Protein AF-A0A8M1GQB6-F1 (afdb_monomer_lite)

Sequence (267 aa):
MNFQVTGLGRDEVKMDSPQSFLDQEEAEEAEDQQLLEPAAWRAYTERRTALREFLTADLSPHLLKRHHARMDLLRKCSYYIEILPKHLALGDQNPLVLPGTMFQLIDPWKFQRMKKVGTAQTKIQLLLLADLLEQLDRGRAELDALLQSPDPRPFLAGWGLVAQRLAELSAVMDGFLAMMVPGRLHIKHRLVSDIGATKIPHIRLILSTKTPVLFDRKGSVAHQDWASLRWTADPRQPAATSNDESCSTGPCPASPSRISPFPSSAR

pLDDT: mean 73.7, std 22.67, range [26.64, 98.31]

Organism: Ursus maritimus (NCBI:txid29073)

Secondary structure (DSSP, 8-state):
--------------PPPGGGGHHHHHHHHHHHGGGS-HHHHHHHHHHHHHHHHHHHTTT-HHHHHHHHHHHHHHHHSEEEEEEEETTSPTT---TTSS-THHHHHB-HHHHHHHHHHHHHHHHHHHHHHHHHHHHHHHHHHHHHHHHT-S-HHHHHHHHHHHHHHHHHHHHHHHHHHHTSS--BPP-SS-SB--SS-SS---EEEEEEEEPPPEEEEEEEEE-SS-EEEEEES-TTS-------------PPP------PPPPP---

Structure (mmCIF, N/CA/C/O backbone):
data_AF-A0A8M1GQB6-F1
#
_entry.id   AF-A0A8M1GQB6-F1
#
loop_
_atom_site.group_PDB
_atom_site.id
_atom_site.type_symbol
_atom_site.label_atom_id
_atom_site.label_alt_id
_atom_site.label_comp_id
_atom_site.label_asym_id
_atom_site.label_entity_id
_atom_site.label_seq_id
_atom_site.pdbx_PDB_ins_code
_atom_site.Cartn_x
_atom_site.Cartn_y
_atom_site.Cartn_z
_atom_site.occupancy
_atom_site.B_iso_or_equiv
_atom_site.auth_seq_id
_atom_site.auth_comp_id
_atom_site.auth_asym_id
_atom_site.auth_atom_id
_atom_site.pdbx_PDB_model_num
ATOM 1 N N . MET A 1 1 ? 6.478 46.367 83.417 1.00 36.62 1 MET A N 1
ATOM 2 C CA . MET A 1 1 ? 6.178 45.395 82.346 1.00 36.62 1 MET A CA 1
ATOM 3 C C . MET A 1 1 ? 7.308 45.480 81.349 1.00 36.62 1 MET A C 1
ATOM 5 O O . MET A 1 1 ? 7.461 46.568 80.814 1.00 36.62 1 MET A O 1
ATOM 9 N N . ASN A 1 2 ? 8.133 44.439 81.187 1.00 27.97 2 ASN A N 1
ATOM 10 C CA . ASN A 1 2 ? 8.878 44.219 79.944 1.00 27.97 2 ASN A CA 1
ATOM 11 C C . ASN A 1 2 ? 9.773 42.969 79.949 1.00 27.97 2 ASN A C 1
ATOM 13 O O . ASN A 1 2 ? 10.439 42.675 80.935 1.00 27.97 2 ASN A O 1
ATOM 17 N N . PHE A 1 3 ? 9.786 42.366 78.757 1.00 33.38 3 PHE A N 1
ATOM 18 C CA . PHE A 1 3 ? 10.707 41.410 78.135 1.00 33.38 3 PHE A CA 1
ATOM 19 C C . PHE A 1 3 ? 10.896 40.013 78.732 1.00 33.38 3 PHE A C 1
ATOM 21 O O . PHE A 1 3 ? 11.621 39.839 79.703 1.00 33.38 3 PHE A O 1
ATOM 28 N N . GLN A 1 4 ? 10.426 39.015 77.972 1.00 33.62 4 GLN A N 1
ATOM 29 C CA . GLN A 1 4 ? 11.274 37.925 77.474 1.00 33.62 4 GLN A CA 1
ATOM 30 C C . GLN A 1 4 ? 10.935 37.605 76.004 1.00 33.62 4 GLN A C 1
ATOM 32 O O . GLN A 1 4 ? 9.804 37.785 75.560 1.00 33.62 4 GLN A O 1
ATOM 37 N N . VAL A 1 5 ? 11.967 37.188 75.267 1.00 38.56 5 VAL A N 1
ATOM 38 C CA . VAL A 1 5 ? 12.048 36.899 73.824 1.00 38.56 5 VAL A CA 1
ATOM 39 C C . VAL A 1 5 ? 12.304 35.403 73.623 1.00 38.56 5 VAL A C 1
ATOM 41 O O . VAL A 1 5 ? 13.130 34.861 74.350 1.00 38.56 5 VAL A O 1
ATOM 44 N N . THR A 1 6 ? 11.672 34.780 72.617 1.00 36.03 6 THR A N 1
ATOM 45 C CA . THR A 1 6 ? 12.127 33.683 71.703 1.00 36.03 6 THR A CA 1
ATOM 46 C C . THR A 1 6 ? 10.872 33.086 71.032 1.00 36.03 6 THR A C 1
ATOM 48 O O . THR A 1 6 ? 9.826 33.058 71.662 1.00 36.03 6 THR A O 1
ATOM 51 N N . GLY A 1 7 ? 10.808 32.618 69.781 1.00 33.78 7 GLY A N 1
ATOM 52 C CA . GLY A 1 7 ? 11.750 32.443 68.677 1.00 33.78 7 GLY A CA 1
ATOM 53 C C . GLY A 1 7 ? 11.009 31.797 67.475 1.00 33.78 7 GLY A C 1
ATOM 54 O O . GLY A 1 7 ? 10.025 31.094 67.661 1.00 33.78 7 GLY A O 1
ATOM 55 N N . LEU A 1 8 ? 11.485 32.126 66.268 1.00 42.12 8 LEU A N 1
ATOM 56 C CA . LEU A 1 8 ? 11.350 31.550 64.909 1.00 42.12 8 LEU A CA 1
ATOM 57 C C . LEU A 1 8 ? 10.401 30.354 64.623 1.00 42.12 8 LEU A C 1
ATOM 59 O O . LEU A 1 8 ? 10.604 29.255 65.131 1.00 42.12 8 LEU A O 1
ATOM 63 N N . GLY A 1 9 ? 9.506 30.536 63.638 1.00 34.34 9 GLY A N 1
ATOM 64 C CA . GLY A 1 9 ? 8.810 29.475 62.892 1.00 34.34 9 GLY A CA 1
ATOM 65 C C . GLY A 1 9 ? 9.077 29.598 61.383 1.00 34.34 9 GLY A C 1
ATOM 66 O O . GLY A 1 9 ? 8.950 30.681 60.815 1.00 34.34 9 GLY A O 1
ATOM 67 N N . ARG A 1 10 ? 9.516 28.494 60.773 1.00 36.72 10 ARG A N 1
ATOM 68 C CA . ARG A 1 10 ? 9.927 28.303 59.374 1.00 36.72 10 ARG A CA 1
ATOM 69 C C . ARG A 1 10 ? 8.793 27.569 58.655 1.00 36.72 10 ARG A C 1
ATOM 71 O O . ARG A 1 10 ? 8.560 26.417 58.999 1.00 36.72 10 ARG A O 1
ATOM 78 N N . ASP A 1 11 ? 8.143 28.196 57.676 1.00 39.28 11 ASP A N 1
ATOM 79 C CA . ASP A 1 11 ? 7.197 27.507 56.787 1.00 39.28 11 ASP A CA 1
ATOM 80 C C . ASP A 1 11 ? 7.895 27.130 55.477 1.00 39.28 11 ASP A C 1
ATOM 82 O O . ASP A 1 11 ? 8.403 27.979 54.739 1.00 39.28 11 ASP A O 1
ATOM 86 N N . GLU A 1 12 ? 7.966 25.822 55.234 1.00 40.19 12 GLU A N 1
ATOM 87 C CA . GLU A 1 12 ? 8.466 25.220 54.004 1.00 40.19 12 GLU A CA 1
ATOM 88 C C . GLU A 1 12 ? 7.403 25.250 52.905 1.00 40.19 12 GLU A C 1
ATOM 90 O O . GLU A 1 12 ? 6.222 24.974 53.115 1.00 40.19 12 GLU A O 1
ATOM 95 N N . VAL A 1 13 ? 7.864 25.565 51.698 1.00 40.31 13 VAL A N 1
ATOM 96 C CA . VAL A 1 13 ? 7.090 25.532 50.460 1.00 40.31 13 VAL A CA 1
ATOM 97 C C . VAL A 1 13 ? 6.876 24.070 50.056 1.00 40.31 13 VAL A C 1
ATOM 99 O O . VAL A 1 13 ? 7.829 23.353 49.754 1.00 40.31 13 VAL A O 1
ATOM 102 N N . LYS A 1 14 ? 5.614 23.634 50.050 1.00 37.50 14 LYS A N 1
ATOM 103 C CA . LYS A 1 14 ? 5.164 22.319 49.580 1.00 37.50 14 LYS A CA 1
ATOM 104 C C . LYS A 1 14 ? 5.278 22.261 48.049 1.00 37.50 14 LYS A C 1
ATOM 106 O O . LYS A 1 14 ? 4.522 22.930 47.354 1.00 37.50 14 LYS A O 1
ATOM 111 N N . MET A 1 15 ? 6.245 21.502 47.533 1.00 41.88 15 MET A N 1
ATOM 112 C CA . MET A 1 15 ? 6.325 21.120 46.117 1.00 41.88 15 MET A CA 1
ATOM 113 C C . MET A 1 15 ? 5.432 19.897 45.884 1.00 41.88 15 MET A C 1
ATOM 115 O O . MET A 1 15 ? 5.546 18.897 46.597 1.00 41.88 15 MET A O 1
ATOM 119 N N . ASP A 1 16 ? 4.530 20.017 44.913 1.00 36.12 16 ASP A N 1
ATOM 120 C CA . ASP A 1 16 ? 3.540 19.011 44.544 1.00 36.12 16 ASP A CA 1
ATOM 121 C C . ASP A 1 16 ? 4.172 17.694 44.084 1.00 36.12 16 ASP A C 1
ATOM 123 O O . ASP A 1 16 ? 5.160 17.649 43.348 1.00 36.12 16 ASP A O 1
ATOM 127 N N . SER A 1 17 ? 3.563 16.607 44.553 1.00 46.72 17 SER A N 1
ATOM 128 C CA . SER A 1 17 ? 3.902 15.233 44.191 1.00 46.72 17 SER A CA 1
ATOM 129 C C . SER A 1 17 ? 3.297 14.851 42.829 1.00 46.72 17 SER A C 1
ATOM 131 O O . SER A 1 17 ? 2.187 15.283 42.524 1.00 46.72 17 SER A O 1
ATOM 133 N N . PRO A 1 18 ? 3.938 13.970 42.034 1.00 44.78 18 PRO A N 1
ATOM 134 C CA . PRO A 1 18 ? 3.437 13.519 40.728 1.00 44.78 18 PRO A CA 1
ATOM 135 C C . PRO A 1 18 ? 2.273 12.503 40.792 1.00 44.78 18 PRO A C 1
ATOM 137 O O . PRO A 1 18 ? 2.088 11.719 39.866 1.00 44.78 18 PRO A O 1
ATOM 140 N N . GLN A 1 19 ? 1.491 12.476 41.876 1.00 45.81 19 GLN A N 1
ATOM 141 C CA . GLN A 1 19 ? 0.417 11.487 42.068 1.00 45.81 19 GLN A CA 1
ATOM 142 C C . GLN A 1 19 ? -0.878 11.819 41.308 1.00 45.81 19 GLN A C 1
ATOM 144 O O . GLN A 1 19 ? -1.688 10.930 41.079 1.00 45.81 19 GLN A O 1
ATOM 149 N N . SER A 1 20 ? -1.042 13.051 40.818 1.00 45.34 20 SER A N 1
ATOM 150 C CA . SER A 1 20 ? -2.310 13.517 40.239 1.00 45.34 20 SER A CA 1
ATOM 151 C C . SER A 1 20 ? -2.694 12.896 38.891 1.00 45.34 20 SER A C 1
ATOM 153 O O . SER A 1 20 ? -3.789 13.159 38.413 1.00 45.34 20 SER A O 1
ATOM 155 N N . PHE A 1 21 ? -1.809 12.137 38.238 1.00 39.75 21 PHE A N 1
ATOM 156 C CA . PHE A 1 21 ? -2.095 11.553 36.921 1.00 39.75 21 PHE A CA 1
ATOM 157 C C . PHE A 1 21 ? -2.852 10.221 37.016 1.00 39.75 21 PHE A C 1
ATOM 159 O O . PHE A 1 21 ? -3.723 9.965 36.195 1.00 39.75 21 PHE A O 1
ATOM 166 N N . LEU A 1 22 ? -2.548 9.400 38.028 1.00 43.84 22 LEU A N 1
ATOM 167 C CA . LEU A 1 22 ? -3.218 8.110 38.242 1.00 43.84 22 LEU A CA 1
ATOM 168 C C . LEU A 1 22 ? -4.588 8.292 38.900 1.00 43.84 22 LEU A C 1
ATOM 170 O O . LEU A 1 22 ? -5.547 7.642 38.501 1.00 43.84 22 LEU A O 1
ATOM 174 N N . ASP A 1 23 ? -4.702 9.251 39.822 1.00 43.16 23 ASP A N 1
ATOM 175 C CA . ASP A 1 23 ? -5.973 9.570 40.481 1.00 43.16 23 ASP A CA 1
ATOM 176 C C . ASP A 1 23 ? -7.008 10.155 39.500 1.00 43.16 23 ASP A C 1
ATOM 178 O O . ASP A 1 23 ? -8.208 10.071 39.743 1.00 43.16 23 ASP A O 1
ATOM 182 N N . GLN A 1 24 ? -6.564 10.746 38.384 1.00 46.62 24 GLN A N 1
ATOM 183 C CA . GLN A 1 24 ? -7.445 11.331 37.371 1.00 46.62 24 GLN A CA 1
ATOM 184 C C . GLN A 1 24 ? -7.975 10.283 36.378 1.00 46.62 24 GLN A C 1
ATOM 186 O O . GLN A 1 24 ? -9.151 10.342 36.028 1.00 46.62 24 GLN A O 1
ATOM 191 N N . GLU A 1 25 ? -7.156 9.297 35.986 1.00 49.38 25 GLU A N 1
ATOM 192 C CA . GLU A 1 25 ? -7.627 8.124 35.228 1.00 49.38 25 GLU A CA 1
ATOM 193 C C . GLU A 1 25 ? -8.579 7.262 36.075 1.00 49.38 25 GLU A C 1
ATOM 195 O O . GLU A 1 25 ? -9.645 6.889 35.593 1.00 49.38 25 GLU A O 1
ATOM 200 N N . GLU A 1 26 ? -8.258 7.002 37.350 1.00 49.53 26 GLU A N 1
ATOM 201 C CA . GLU A 1 26 ? -9.137 6.222 38.239 1.00 49.53 26 GLU A CA 1
ATOM 202 C C . GLU A 1 26 ? -10.452 6.953 38.571 1.00 49.53 26 GLU A C 1
ATOM 204 O O . GLU A 1 26 ? -11.497 6.310 38.701 1.00 49.53 26 GLU A O 1
ATOM 209 N N . ALA A 1 27 ? -10.441 8.288 38.683 1.00 50.78 27 ALA A N 1
ATOM 210 C CA . ALA A 1 27 ? -11.652 9.075 38.924 1.00 50.78 27 ALA A CA 1
ATOM 211 C C . ALA A 1 27 ? -12.569 9.160 37.689 1.00 50.78 27 ALA A C 1
ATOM 213 O O . ALA A 1 27 ? -13.785 9.035 37.843 1.00 50.78 27 ALA A O 1
ATOM 214 N N . GLU A 1 28 ? -12.019 9.306 36.475 1.00 52.62 28 GLU A N 1
ATOM 215 C CA . GLU A 1 28 ? -12.805 9.221 35.231 1.00 52.62 28 GLU A CA 1
ATOM 216 C C . GLU A 1 28 ? -13.378 7.803 35.029 1.00 52.62 28 GLU A C 1
ATOM 218 O O . GLU A 1 28 ? -14.546 7.648 34.668 1.00 52.62 28 GLU A O 1
ATOM 223 N N . GLU A 1 29 ? -12.616 6.752 35.361 1.00 52.69 29 GLU A N 1
ATOM 224 C CA . GLU A 1 29 ? -13.106 5.366 35.326 1.00 52.69 29 GLU A CA 1
ATOM 225 C C . GLU A 1 29 ? -14.219 5.079 36.351 1.00 52.69 29 GLU A C 1
ATOM 227 O O . GLU A 1 29 ? -15.066 4.210 36.111 1.00 52.69 29 GLU A O 1
ATOM 232 N N . ALA A 1 30 ? -14.239 5.780 37.489 1.00 54.62 30 ALA A N 1
ATOM 233 C CA . ALA A 1 30 ? -15.247 5.610 38.536 1.00 54.62 30 ALA A CA 1
ATOM 234 C C . ALA A 1 30 ? -16.578 6.323 38.224 1.00 54.62 30 ALA A C 1
ATOM 236 O O . ALA A 1 30 ? -17.641 5.813 38.594 1.00 54.62 30 ALA A O 1
ATOM 237 N N . GLU A 1 31 ? -16.548 7.466 37.531 1.00 54.25 31 GLU A N 1
ATOM 238 C CA . GLU A 1 31 ? -17.762 8.168 37.086 1.00 54.25 31 GLU A CA 1
ATOM 239 C C . GLU A 1 31 ? -18.438 7.450 35.906 1.00 54.25 31 GLU A C 1
ATOM 241 O O . GLU A 1 31 ? -19.663 7.291 35.890 1.00 54.25 31 GLU A O 1
ATOM 246 N N . ASP A 1 32 ? -17.657 6.899 34.973 1.00 52.47 32 ASP A N 1
ATOM 247 C CA . ASP A 1 32 ? -18.187 6.140 33.836 1.00 52.47 32 ASP A CA 1
ATOM 248 C C . ASP A 1 32 ? -18.813 4.788 34.246 1.00 52.47 32 ASP A C 1
ATOM 250 O O . ASP A 1 32 ? -19.785 4.325 33.632 1.00 52.47 32 ASP A O 1
ATOM 254 N N . GLN A 1 33 ? -18.321 4.167 35.328 1.00 54.00 33 GLN A N 1
ATOM 255 C CA . GLN A 1 33 ? -18.897 2.944 35.908 1.00 54.00 33 GLN A CA 1
ATOM 256 C C . GLN A 1 33 ? -20.338 3.125 36.404 1.00 54.00 33 GLN A C 1
ATOM 258 O O . GLN A 1 33 ? -21.092 2.153 36.445 1.00 54.00 33 GLN A O 1
ATOM 263 N N . GLN A 1 34 ? -20.756 4.346 36.757 1.00 55.88 34 GLN A N 1
ATOM 264 C CA . GLN A 1 34 ? -22.122 4.612 37.225 1.00 55.88 34 GLN A CA 1
ATOM 265 C C . GLN A 1 34 ? -23.151 4.719 36.082 1.00 55.88 34 GLN A C 1
ATOM 267 O O . GLN A 1 34 ? -24.355 4.745 36.345 1.00 55.88 34 GLN A O 1
ATOM 272 N N . LEU A 1 35 ? -22.715 4.747 34.815 1.00 60.59 35 LEU A N 1
ATOM 273 C CA . LEU A 1 35 ? -23.581 4.943 33.642 1.00 60.59 35 LEU A CA 1
ATOM 274 C C . LEU A 1 35 ? -24.003 3.643 32.935 1.00 60.59 35 LEU A C 1
ATOM 276 O O . LEU A 1 35 ? -24.889 3.679 32.073 1.00 60.59 35 LEU A O 1
ATOM 280 N N . LEU A 1 36 ? -23.394 2.501 33.270 1.00 73.44 36 LEU A N 1
ATOM 281 C CA . LEU A 1 36 ? -23.569 1.230 32.560 1.00 73.44 36 LEU A CA 1
ATOM 282 C C . LEU A 1 36 ? -23.661 0.029 33.506 1.00 73.44 36 LEU A C 1
ATOM 284 O O . LEU A 1 36 ? -22.990 -0.045 34.528 1.00 73.44 36 LEU A O 1
ATOM 288 N N . GLU A 1 37 ? -24.439 -0.976 33.099 1.00 86.06 37 GLU A N 1
ATOM 289 C CA . GLU A 1 37 ? -24.441 -2.293 33.743 1.00 86.06 37 GLU A CA 1
ATOM 290 C C . GLU A 1 37 ? -23.025 -2.913 33.741 1.00 86.06 37 GLU A C 1
ATOM 292 O O . GLU A 1 37 ? -22.322 -2.812 32.727 1.00 86.06 37 GLU A O 1
ATOM 297 N N . PRO A 1 38 ? -22.604 -3.650 34.790 1.00 86.75 38 PRO A N 1
ATOM 298 C CA . PRO A 1 38 ? -21.242 -4.194 34.904 1.00 86.75 38 PRO A CA 1
ATOM 299 C C . PRO A 1 38 ? -20.790 -5.062 33.718 1.00 86.75 38 PRO A C 1
ATOM 301 O O . PRO A 1 38 ? -19.604 -5.150 33.397 1.00 86.75 38 PRO A O 1
ATOM 304 N N . ALA A 1 39 ? -21.723 -5.742 33.045 1.00 87.75 39 ALA A N 1
ATOM 305 C CA . ALA A 1 39 ? -21.427 -6.506 31.833 1.00 87.75 39 ALA A CA 1
ATOM 306 C C . ALA A 1 39 ? -21.151 -5.601 30.619 1.00 87.75 39 ALA A C 1
ATOM 308 O O . ALA A 1 39 ? -20.260 -5.895 29.823 1.00 87.75 39 ALA A O 1
ATOM 309 N N . ALA A 1 40 ? -21.889 -4.498 30.492 1.00 88.44 40 ALA A N 1
ATOM 310 C CA . ALA A 1 40 ? -21.711 -3.534 29.416 1.00 88.44 40 ALA A CA 1
ATOM 311 C C . ALA A 1 40 ? -20.423 -2.718 29.607 1.00 88.44 40 ALA A C 1
ATOM 313 O O . ALA A 1 40 ? -19.715 -2.478 28.632 1.00 88.44 40 ALA A O 1
ATOM 314 N N . TRP A 1 41 ? -20.067 -2.399 30.856 1.00 88.81 41 TRP A N 1
ATOM 315 C CA . TRP A 1 41 ? -18.778 -1.791 31.192 1.00 88.81 41 TRP A CA 1
ATOM 316 C C . TRP A 1 41 ? -17.592 -2.677 30.787 1.00 88.81 41 TRP A C 1
ATOM 318 O O . TRP A 1 41 ? -16.693 -2.221 30.087 1.00 88.81 41 TRP A O 1
ATOM 328 N N . ARG A 1 42 ? -17.625 -3.976 31.123 1.00 91.69 42 ARG A N 1
ATOM 329 C CA . ARG A 1 42 ? -16.584 -4.933 30.692 1.00 91.69 42 ARG A CA 1
ATOM 330 C C . ARG A 1 42 ? -16.465 -5.037 29.172 1.00 91.69 42 ARG A C 1
ATOM 332 O O . ARG A 1 42 ? -15.361 -5.049 28.641 1.00 91.69 42 ARG A O 1
ATOM 339 N N . ALA A 1 43 ? -17.593 -5.090 28.464 1.00 93.12 43 ALA A N 1
ATOM 340 C CA . ALA A 1 43 ? -17.578 -5.116 27.004 1.00 93.12 43 ALA A CA 1
ATOM 341 C C . ALA A 1 43 ? -17.000 -3.819 26.415 1.00 93.12 43 ALA A C 1
ATOM 343 O O . ALA A 1 43 ? -16.316 -3.858 25.395 1.00 93.12 43 ALA A O 1
ATOM 344 N N . TYR A 1 44 ? -17.274 -2.672 27.038 1.00 92.81 44 TYR A N 1
ATOM 345 C CA . TYR A 1 44 ? -16.732 -1.385 26.615 1.00 92.81 44 TYR A CA 1
ATOM 346 C C . TYR A 1 44 ? -15.214 -1.349 26.762 1.00 92.81 44 TYR A C 1
ATOM 348 O O . TYR A 1 44 ? -14.525 -1.057 25.784 1.00 92.81 44 TYR A O 1
ATOM 356 N N . THR A 1 45 ? -14.692 -1.700 27.938 1.00 93.00 45 THR A N 1
ATOM 357 C CA . THR A 1 45 ? -13.251 -1.673 28.208 1.00 93.00 45 THR A CA 1
ATOM 358 C C . THR A 1 45 ? -12.487 -2.643 27.311 1.00 93.00 45 THR A C 1
ATOM 360 O O . THR A 1 45 ? -11.480 -2.251 26.723 1.00 93.00 45 THR A O 1
ATOM 363 N N . GLU A 1 46 ? -12.992 -3.862 27.104 1.00 95.06 46 GLU A N 1
ATOM 364 C CA . GLU A 1 46 ? -12.397 -4.842 26.185 1.00 95.06 46 GLU A CA 1
ATOM 365 C C . GLU A 1 46 ? -12.325 -4.299 24.747 1.00 95.06 46 GLU A C 1
ATOM 367 O O . GLU A 1 46 ? -11.262 -4.278 24.126 1.00 95.06 46 GLU A O 1
ATOM 372 N N . ARG A 1 47 ? -13.441 -3.776 24.226 1.00 95.31 47 ARG A N 1
ATOM 373 C CA . ARG A 1 47 ? -13.528 -3.247 22.854 1.00 95.31 47 ARG A CA 1
ATOM 374 C C . ARG A 1 47 ? -12.689 -1.988 22.652 1.00 95.31 47 ARG A C 1
ATOM 376 O O . ARG A 1 47 ? -12.046 -1.838 21.613 1.00 95.31 47 ARG A O 1
ATOM 383 N N . ARG A 1 48 ? -12.676 -1.086 23.637 1.00 94.31 48 ARG A N 1
ATOM 384 C CA . ARG A 1 48 ? -11.841 0.124 23.632 1.00 94.31 48 ARG A CA 1
ATOM 385 C C . ARG A 1 48 ? -10.358 -0.242 23.647 1.00 94.31 48 ARG A C 1
ATOM 387 O O . ARG A 1 48 ? -9.575 0.377 22.929 1.00 94.31 48 ARG A O 1
ATOM 394 N N . THR A 1 49 ? -9.988 -1.271 24.408 1.00 95.12 49 THR A N 1
ATOM 395 C CA . THR A 1 49 ? -8.616 -1.795 24.454 1.00 95.12 49 THR A CA 1
ATOM 396 C C . THR A 1 49 ? -8.215 -2.392 23.111 1.00 95.12 49 THR A C 1
ATOM 398 O O . THR A 1 49 ? -7.214 -1.959 22.552 1.00 95.12 49 THR A O 1
ATOM 401 N N . ALA A 1 50 ? -9.041 -3.263 22.523 1.00 95.75 50 ALA A N 1
ATOM 402 C CA . ALA A 1 50 ? -8.786 -3.840 21.200 1.00 95.75 50 ALA A CA 1
ATOM 403 C C . ALA A 1 50 ? -8.635 -2.768 20.102 1.00 95.75 50 ALA A C 1
ATOM 405 O O . ALA A 1 50 ? -7.753 -2.852 19.248 1.00 95.75 50 ALA A O 1
ATOM 406 N N . LEU A 1 51 ? -9.466 -1.718 20.137 1.00 96.88 51 LEU A N 1
ATOM 407 C CA . LEU A 1 51 ? -9.343 -0.584 19.218 1.00 96.88 51 LEU A CA 1
ATOM 408 C C . LEU A 1 51 ? -8.014 0.166 19.409 1.00 96.88 51 LEU A C 1
ATOM 410 O O . LEU A 1 51 ? -7.339 0.502 18.435 1.00 96.88 51 LEU A O 1
ATOM 414 N N . ARG A 1 52 ? -7.618 0.424 20.660 1.00 96.25 52 ARG A N 1
ATOM 415 C CA . ARG A 1 52 ? -6.347 1.086 20.979 1.00 96.25 52 ARG A CA 1
ATOM 416 C C . ARG A 1 52 ? -5.148 0.238 20.548 1.00 96.25 52 ARG A C 1
ATOM 418 O O . ARG A 1 52 ? -4.200 0.779 19.984 1.00 96.25 52 ARG A O 1
ATOM 425 N N . GLU A 1 53 ? -5.191 -1.071 20.773 1.00 96.69 53 GLU A N 1
ATOM 426 C CA . GLU A 1 53 ? -4.174 -2.021 20.308 1.00 96.69 53 GLU A CA 1
ATOM 427 C C . GLU A 1 53 ? -4.024 -1.973 18.785 1.00 96.69 53 GLU A C 1
ATOM 429 O O . GLU A 1 53 ? -2.918 -1.768 18.285 1.00 96.69 53 GLU A O 1
ATOM 434 N N . PHE A 1 54 ? -5.129 -2.019 18.039 1.00 97.00 54 PHE A N 1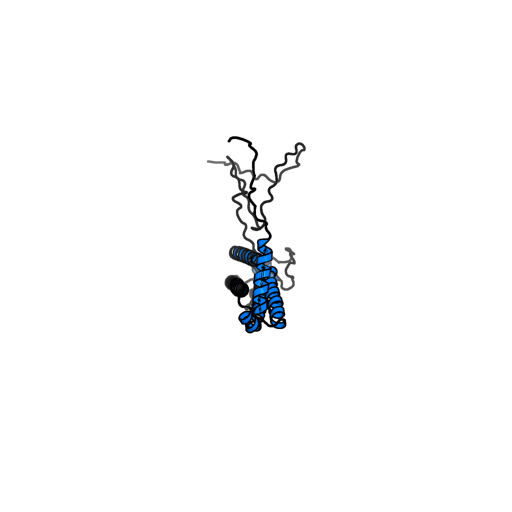
ATOM 435 C CA . PHE A 1 54 ? -5.096 -1.881 16.582 1.00 97.00 54 PHE A CA 1
ATOM 436 C C . PHE A 1 54 ? -4.449 -0.559 16.128 1.00 97.00 54 PHE A C 1
ATOM 438 O O . PHE A 1 54 ? -3.584 -0.543 15.252 1.00 97.00 54 PHE A O 1
ATOM 445 N N . LEU A 1 55 ? -4.808 0.572 16.746 1.00 96.88 55 LEU A N 1
ATOM 446 C CA . LEU A 1 55 ? -4.270 1.893 16.381 1.00 96.88 55 LEU A CA 1
ATOM 447 C C . LEU A 1 55 ? -2.806 2.100 16.784 1.00 96.88 55 LEU A C 1
ATOM 449 O O . LEU A 1 55 ? -2.139 2.978 16.232 1.00 96.88 55 LEU A O 1
ATOM 453 N N . THR A 1 56 ? -2.301 1.327 17.743 1.00 96.06 56 THR A N 1
ATOM 454 C CA . THR A 1 56 ? -0.918 1.433 18.228 1.00 96.06 56 THR A CA 1
ATOM 455 C C . THR A 1 56 ? 0.017 0.424 17.575 1.00 96.06 56 THR A C 1
ATOM 457 O O . THR A 1 56 ? 1.191 0.744 17.387 1.00 96.06 56 THR A O 1
ATOM 460 N N . ALA A 1 57 ? -0.486 -0.745 17.178 1.00 93.88 57 ALA A N 1
ATOM 461 C CA . ALA A 1 57 ? 0.282 -1.782 16.503 1.00 93.88 57 ALA A CA 1
ATOM 462 C C . ALA A 1 57 ? 0.099 -1.717 14.978 1.00 93.88 57 ALA A C 1
ATOM 464 O O . ALA A 1 57 ? 1.031 -1.355 14.252 1.00 93.88 57 ALA A O 1
ATOM 465 N N . ASP A 1 58 ? -1.113 -2.001 14.503 1.00 93.06 58 ASP A N 1
ATOM 466 C CA . ASP A 1 58 ? -1.406 -2.262 13.089 1.00 93.06 58 ASP A CA 1
ATOM 467 C C . ASP A 1 58 ? -1.602 -0.987 12.260 1.00 93.06 58 ASP A C 1
ATOM 469 O O . ASP A 1 58 ? -1.295 -0.961 11.067 1.00 93.06 58 ASP A O 1
ATOM 473 N N . LEU A 1 59 ? -2.059 0.100 12.890 1.00 96.19 59 LEU A N 1
ATOM 474 C CA . LEU A 1 59 ? -2.281 1.399 12.248 1.00 96.19 59 LEU A CA 1
ATOM 475 C C . LEU A 1 59 ? -1.558 2.541 12.975 1.00 96.19 59 LEU A C 1
ATOM 477 O O . LEU A 1 59 ? -2.063 3.658 13.113 1.00 96.19 59 LEU A O 1
ATOM 481 N N . SER A 1 60 ? -0.341 2.264 13.446 1.00 96.38 60 SER A N 1
ATOM 482 C CA . SER A 1 60 ? 0.441 3.241 14.204 1.00 96.38 60 SER A CA 1
ATOM 483 C C . SER A 1 60 ? 0.823 4.481 13.376 1.00 96.38 60 SER A C 1
ATOM 485 O O . SER A 1 60 ? 1.136 4.372 12.182 1.00 96.38 60 SER A O 1
ATOM 487 N N . PRO A 1 61 ? 0.905 5.680 13.992 1.00 95.62 61 PRO A N 1
ATOM 488 C CA . PRO A 1 61 ? 1.376 6.887 13.307 1.00 95.62 61 PRO A CA 1
ATOM 489 C C . PRO A 1 61 ? 2.763 6.713 12.678 1.00 95.62 61 PRO A C 1
ATOM 491 O O . PRO A 1 61 ? 3.051 7.224 11.594 1.00 95.62 61 PRO A O 1
ATOM 494 N N . HIS A 1 62 ? 3.647 5.981 13.362 1.00 95.50 62 HIS A N 1
ATOM 495 C CA . HIS A 1 62 ? 4.999 5.710 12.887 1.00 95.50 62 HIS A CA 1
ATOM 496 C C . HIS A 1 62 ? 4.998 4.828 11.636 1.00 95.50 62 HIS A C 1
ATOM 498 O O . HIS A 1 62 ? 5.769 5.088 10.705 1.00 95.50 62 HIS A O 1
ATOM 504 N N . LEU A 1 63 ? 4.118 3.825 11.590 1.00 95.12 63 LEU A N 1
ATOM 505 C CA . LEU A 1 63 ? 3.931 2.971 10.424 1.00 95.12 63 LEU A CA 1
ATOM 506 C C . LEU A 1 63 ? 3.424 3.783 9.225 1.00 95.12 63 LEU A C 1
ATOM 508 O O . LEU A 1 63 ? 4.048 3.751 8.162 1.00 95.12 63 LEU A O 1
ATOM 512 N N . LEU A 1 64 ? 2.375 4.590 9.406 1.00 96.62 64 LEU A N 1
ATOM 513 C CA . LEU A 1 64 ? 1.840 5.447 8.341 1.00 96.62 64 LEU A CA 1
ATOM 514 C C . LEU A 1 64 ? 2.883 6.447 7.834 1.00 96.62 64 LEU A C 1
ATOM 516 O O . LEU A 1 64 ? 3.110 6.554 6.628 1.00 96.62 64 LEU A O 1
ATOM 520 N N . LYS A 1 65 ? 3.632 7.094 8.733 1.00 96.81 65 LYS A N 1
ATOM 521 C CA . LYS A 1 65 ? 4.739 7.989 8.358 1.00 96.81 65 LYS A CA 1
ATOM 522 C C . LYS A 1 65 ? 5.806 7.273 7.522 1.00 96.81 65 LYS A C 1
ATOM 524 O O . LYS A 1 65 ? 6.321 7.831 6.549 1.00 96.81 65 LYS A O 1
ATOM 529 N N . ARG A 1 66 ? 6.142 6.025 7.865 1.00 94.88 66 ARG A N 1
ATOM 530 C CA . ARG A 1 66 ? 7.080 5.196 7.089 1.00 94.88 66 ARG A CA 1
ATOM 531 C C . ARG A 1 66 ? 6.537 4.875 5.694 1.00 94.88 66 ARG A C 1
ATOM 533 O O . ARG A 1 66 ? 7.330 4.824 4.743 1.00 94.88 66 ARG A O 1
ATOM 540 N N . HIS A 1 67 ? 5.232 4.650 5.567 1.00 95.62 67 HIS A N 1
ATOM 541 C CA . HIS A 1 67 ? 4.567 4.404 4.289 1.00 95.62 67 HIS A CA 1
ATOM 542 C C . HIS A 1 67 ? 4.493 5.660 3.420 1.00 95.62 67 HIS A C 1
ATOM 544 O O . HIS A 1 67 ? 4.873 5.580 2.253 1.00 95.62 67 HIS A O 1
ATOM 550 N N . HIS A 1 68 ? 4.186 6.828 3.989 1.00 96.12 68 HIS A N 1
ATOM 551 C CA . HIS A 1 68 ? 4.289 8.124 3.300 1.00 96.12 68 HIS A CA 1
ATOM 552 C C . HIS A 1 68 ? 5.696 8.364 2.754 1.00 96.12 68 HIS A C 1
ATOM 554 O O . HIS A 1 68 ? 5.886 8.574 1.556 1.00 96.12 68 HIS A O 1
ATOM 560 N N . ALA A 1 69 ? 6.719 8.184 3.593 1.00 93.25 69 ALA A N 1
ATOM 561 C CA . ALA A 1 69 ? 8.108 8.308 3.156 1.00 93.25 69 ALA A CA 1
ATOM 562 C C . ALA A 1 69 ? 8.479 7.297 2.055 1.00 93.25 69 ALA A C 1
ATOM 564 O O . ALA A 1 69 ? 9.366 7.548 1.238 1.00 93.25 69 ALA A O 1
ATOM 565 N N . ARG A 1 70 ? 7.850 6.114 2.041 1.00 91.31 70 ARG A N 1
ATOM 566 C CA . ARG A 1 70 ? 8.056 5.115 0.982 1.00 91.31 70 ARG A CA 1
ATOM 567 C C . ARG A 1 70 ? 7.366 5.535 -0.313 1.00 91.31 70 ARG A C 1
ATOM 569 O O . ARG A 1 70 ? 7.959 5.371 -1.374 1.00 91.31 70 ARG A O 1
ATOM 576 N N . MET A 1 71 ? 6.170 6.107 -0.228 1.00 93.31 71 MET A N 1
ATOM 577 C CA . MET A 1 71 ? 5.444 6.650 -1.374 1.00 93.31 71 MET A CA 1
ATOM 578 C C . MET A 1 71 ? 6.198 7.790 -2.050 1.00 93.31 71 MET A C 1
ATOM 580 O O . MET A 1 71 ? 6.343 7.796 -3.274 1.00 93.31 71 MET A O 1
ATOM 584 N N . ASP A 1 72 ? 6.764 8.702 -1.268 1.00 92.12 72 ASP A N 1
ATOM 585 C CA . ASP A 1 72 ? 7.576 9.792 -1.806 1.00 92.12 72 ASP A CA 1
ATOM 586 C C . ASP A 1 72 ? 8.851 9.300 -2.486 1.00 92.12 72 ASP A C 1
ATOM 588 O O . ASP A 1 72 ? 9.286 9.880 -3.483 1.00 92.12 72 ASP A O 1
ATOM 592 N N . LEU A 1 73 ? 9.443 8.214 -1.983 1.00 89.25 73 LEU A N 1
ATOM 593 C CA . LEU A 1 73 ? 10.566 7.565 -2.649 1.00 89.25 73 LEU A CA 1
ATOM 594 C C . LEU A 1 73 ? 10.132 6.945 -3.980 1.00 89.25 73 LEU A C 1
ATOM 596 O O . LEU A 1 73 ? 10.774 7.201 -4.995 1.00 89.25 73 LEU A O 1
ATOM 600 N N . LEU A 1 74 ? 9.034 6.182 -3.995 1.00 90.00 74 LEU A N 1
ATOM 601 C CA . LEU A 1 74 ? 8.514 5.546 -5.209 1.00 90.00 74 LEU A CA 1
ATOM 602 C C . LEU A 1 74 ? 8.235 6.576 -6.312 1.00 90.00 74 LEU A C 1
ATOM 604 O O . LEU A 1 74 ? 8.648 6.377 -7.450 1.00 90.00 74 LEU A O 1
ATOM 608 N N . ARG A 1 75 ? 7.649 7.728 -5.973 1.00 91.06 75 ARG A N 1
ATOM 609 C CA . ARG A 1 75 ? 7.422 8.833 -6.924 1.00 91.06 75 ARG A CA 1
ATOM 610 C C . ARG A 1 75 ? 8.707 9.369 -7.567 1.00 91.06 75 ARG A C 1
ATOM 612 O O . ARG A 1 75 ? 8.651 9.889 -8.678 1.00 91.06 75 ARG A O 1
ATOM 619 N N . LYS A 1 76 ? 9.847 9.260 -6.881 1.00 89.81 76 LYS A N 1
ATOM 620 C CA . LYS A 1 76 ? 11.165 9.710 -7.363 1.00 89.81 76 LYS A CA 1
ATOM 621 C C . LYS A 1 76 ? 11.937 8.614 -8.101 1.00 89.81 76 LYS A C 1
ATOM 623 O O . LYS A 1 76 ? 12.967 8.901 -8.707 1.00 89.81 76 LYS A O 1
ATOM 628 N N . CYS A 1 77 ? 11.482 7.365 -8.036 1.00 88.25 77 CYS A N 1
ATOM 629 C CA . CYS A 1 77 ? 12.136 6.255 -8.708 1.00 88.25 77 CYS A CA 1
ATOM 630 C C . CYS A 1 77 ? 12.007 6.333 -10.230 1.00 88.25 77 CYS A C 1
ATOM 632 O O . CYS A 1 77 ? 11.068 6.896 -10.790 1.00 88.25 77 CYS A O 1
ATOM 634 N N . SER A 1 78 ? 12.962 5.696 -10.904 1.00 87.81 78 SER A N 1
ATOM 635 C CA . SER A 1 78 ? 12.868 5.422 -12.336 1.00 87.81 78 SER A CA 1
ATOM 636 C C . SER A 1 78 ? 12.253 4.047 -12.564 1.00 87.81 78 SER A C 1
ATOM 638 O O . SER A 1 78 ? 12.598 3.087 -11.875 1.00 87.81 78 SER A O 1
ATOM 640 N N . TYR A 1 79 ? 11.381 3.943 -13.564 1.00 89.31 79 TYR A N 1
ATOM 641 C CA . TYR A 1 79 ? 10.687 2.706 -13.914 1.00 89.31 79 TYR A CA 1
ATOM 642 C C . TYR A 1 79 ? 11.102 2.240 -15.302 1.00 89.31 79 TYR A C 1
ATOM 644 O O . TYR A 1 79 ? 11.150 3.034 -16.245 1.00 89.31 79 TYR A O 1
ATOM 652 N N . TYR A 1 80 ? 11.401 0.953 -15.436 1.00 86.88 80 TYR A N 1
ATOM 653 C CA . TYR A 1 80 ? 11.861 0.368 -16.689 1.00 86.88 80 TYR A CA 1
ATOM 654 C C . TYR A 1 80 ? 11.265 -1.015 -16.910 1.00 86.88 80 TYR A C 1
ATOM 656 O O . TYR A 1 80 ? 10.737 -1.645 -15.998 1.00 86.88 80 TYR A O 1
ATOM 664 N N . ILE A 1 81 ? 11.308 -1.457 -18.164 1.00 86.88 81 ILE A N 1
ATOM 665 C CA . ILE A 1 81 ? 10.794 -2.762 -18.562 1.00 86.88 81 ILE A CA 1
ATOM 666 C C . ILE A 1 81 ? 11.974 -3.718 -18.666 1.00 86.88 81 ILE A C 1
ATOM 668 O O . ILE A 1 81 ? 12.845 -3.529 -19.515 1.00 86.88 81 ILE A O 1
ATOM 672 N N . GLU A 1 82 ? 11.968 -4.749 -17.833 1.00 83.06 82 GLU A N 1
ATOM 673 C CA . GLU A 1 82 ? 12.863 -5.890 -17.963 1.00 83.06 82 GLU A CA 1
ATOM 674 C C . GLU A 1 82 ? 12.251 -6.946 -18.874 1.00 83.06 82 GLU A C 1
ATOM 676 O O . GLU A 1 82 ? 11.049 -7.226 -18.820 1.00 83.06 82 GLU A O 1
ATOM 681 N N . ILE A 1 83 ? 13.096 -7.542 -19.711 1.00 79.56 83 ILE A N 1
ATOM 682 C CA . ILE A 1 83 ? 12.715 -8.593 -20.649 1.00 79.56 83 ILE A CA 1
ATOM 683 C C . ILE A 1 83 ? 13.401 -9.868 -20.197 1.00 79.56 83 ILE A C 1
ATOM 685 O O . ILE A 1 83 ? 14.613 -9.985 -20.317 1.00 79.56 83 ILE A O 1
ATOM 689 N N . LEU A 1 84 ? 12.631 -10.824 -19.691 1.00 74.75 84 LEU A N 1
ATOM 690 C CA . LEU A 1 84 ? 13.165 -12.092 -19.207 1.00 74.75 84 LEU A CA 1
ATOM 691 C C . LEU A 1 84 ? 12.642 -13.256 -20.053 1.00 74.75 84 LEU A C 1
ATOM 693 O O . LEU A 1 84 ? 11.453 -13.285 -20.387 1.00 74.75 84 LEU A O 1
ATOM 697 N N . PRO A 1 85 ? 13.466 -14.266 -20.362 1.00 72.44 85 PRO A N 1
ATOM 698 C CA . PRO A 1 85 ? 12.970 -15.540 -20.863 1.00 72.44 85 PRO A CA 1
ATOM 699 C C . PRO A 1 85 ? 11.974 -16.178 -19.880 1.00 72.44 85 PRO A C 1
ATOM 701 O O . PRO A 1 85 ? 12.130 -16.116 -18.662 1.00 72.44 85 PRO A O 1
ATOM 704 N N . LYS A 1 86 ? 10.918 -16.818 -20.393 1.00 68.06 86 LYS A N 1
ATOM 705 C CA . LYS A 1 86 ? 9.828 -17.389 -19.578 1.00 68.06 86 LYS A CA 1
ATOM 706 C C . LYS A 1 86 ? 10.287 -18.514 -18.638 1.00 68.06 86 LYS A C 1
ATOM 708 O O . LYS A 1 86 ? 9.580 -18.805 -17.680 1.00 68.06 86 LYS A O 1
ATOM 713 N N . HIS A 1 87 ? 11.438 -19.122 -18.909 1.00 63.53 87 HIS A N 1
ATOM 714 C CA . HIS A 1 87 ? 12.028 -20.193 -18.105 1.00 63.53 87 HIS A CA 1
ATOM 715 C C . HIS A 1 87 ? 12.948 -19.696 -16.976 1.00 63.53 87 HIS A C 1
ATOM 717 O O . HIS A 1 87 ? 13.265 -20.488 -16.101 1.00 63.53 87 HIS A O 1
ATOM 723 N N . LEU A 1 88 ? 13.339 -18.415 -16.954 1.00 60.72 88 LEU A N 1
ATOM 724 C CA . LEU A 1 88 ? 14.140 -17.842 -15.864 1.00 60.72 88 LEU A CA 1
ATOM 725 C C . LEU A 1 88 ? 13.230 -17.351 -14.736 1.00 60.72 88 LEU A C 1
ATOM 727 O O . LEU A 1 88 ? 12.281 -16.601 -14.996 1.00 60.72 88 LEU A O 1
ATOM 731 N N . ALA A 1 89 ? 13.483 -17.790 -13.501 1.00 57.28 89 ALA A N 1
ATOM 732 C CA . ALA A 1 89 ? 12.778 -17.304 -12.318 1.00 57.28 89 ALA A CA 1
ATOM 733 C C . ALA A 1 89 ? 13.162 -15.842 -12.011 1.00 57.28 89 ALA A C 1
ATOM 735 O O . ALA A 1 89 ? 14.223 -15.367 -12.417 1.00 57.28 89 ALA A O 1
ATOM 736 N N . LEU A 1 90 ? 12.285 -15.104 -11.315 1.00 56.31 90 LEU A N 1
ATOM 737 C CA . LEU A 1 90 ? 12.615 -13.761 -10.817 1.00 56.31 90 LEU A CA 1
ATOM 738 C C . LEU A 1 90 ? 13.835 -13.885 -9.885 1.00 56.31 90 LEU A C 1
ATOM 740 O O . LEU A 1 90 ? 13.734 -14.562 -8.867 1.00 56.31 90 LEU A O 1
ATOM 744 N N . GLY A 1 91 ? 14.961 -13.251 -10.221 1.00 54.59 91 GLY A N 1
ATOM 745 C CA . GLY A 1 91 ? 16.177 -13.272 -9.395 1.00 54.59 91 GLY A CA 1
ATOM 746 C C . GLY A 1 91 ? 17.312 -14.176 -9.890 1.00 54.59 91 GLY A C 1
ATOM 747 O O . GLY A 1 91 ? 18.418 -14.051 -9.368 1.00 54.59 91 GLY A O 1
ATOM 748 N N . ASP A 1 92 ? 17.102 -14.998 -10.928 1.00 56.31 92 ASP A N 1
ATOM 749 C CA . ASP A 1 92 ? 18.196 -15.705 -11.614 1.00 56.31 92 ASP A CA 1
ATOM 750 C C . ASP A 1 92 ? 19.003 -14.718 -12.469 1.00 56.31 92 ASP A C 1
ATOM 752 O O . ASP A 1 92 ? 18.800 -14.549 -13.674 1.00 56.31 92 ASP A O 1
ATOM 756 N N . GLN A 1 93 ? 19.932 -14.028 -11.816 1.00 53.12 93 GLN A N 1
ATOM 757 C CA . GLN A 1 93 ? 20.898 -13.121 -12.424 1.00 53.12 93 GLN A CA 1
ATOM 758 C C . GLN A 1 93 ? 22.025 -13.925 -13.088 1.00 53.12 93 GLN A C 1
ATOM 760 O O . GLN A 1 93 ? 23.181 -13.810 -12.689 1.00 53.12 93 GLN A O 1
ATOM 765 N N . ASN A 1 94 ? 21.720 -14.760 -14.087 1.00 51.91 94 ASN A N 1
ATOM 766 C CA . ASN A 1 94 ? 22.767 -15.265 -14.975 1.00 51.91 94 ASN A CA 1
ATOM 767 C C . ASN A 1 94 ? 22.871 -14.348 -16.209 1.00 51.91 94 ASN A C 1
ATOM 769 O O . ASN A 1 94 ? 22.157 -14.566 -17.194 1.00 51.91 94 ASN A O 1
ATOM 773 N N . PRO A 1 95 ? 23.739 -13.313 -16.190 1.00 51.78 95 PRO A N 1
ATOM 774 C CA . PRO A 1 95 ? 23.892 -12.372 -17.302 1.00 51.78 95 PRO A CA 1
ATOM 775 C C . PRO A 1 95 ? 24.359 -13.042 -18.603 1.00 51.78 95 PRO A C 1
ATOM 777 O O . PRO A 1 95 ? 24.267 -12.432 -19.664 1.00 51.78 95 PRO A O 1
ATOM 780 N N . LEU A 1 96 ? 24.814 -14.300 -18.550 1.00 48.91 96 LEU A N 1
ATOM 781 C CA . LEU A 1 96 ? 25.264 -15.070 -19.711 1.00 48.91 96 LEU A CA 1
ATOM 782 C C . LEU A 1 96 ? 24.119 -15.710 -20.523 1.00 48.91 96 LEU A C 1
ATOM 784 O O . LEU A 1 96 ? 24.385 -16.267 -21.584 1.00 48.91 96 LEU A O 1
ATOM 788 N N . VAL A 1 97 ? 22.857 -15.642 -20.065 1.00 51.41 97 VAL A N 1
ATOM 789 C CA . VAL A 1 97 ? 21.721 -16.365 -20.693 1.00 51.41 97 VAL A CA 1
ATOM 790 C C . VAL A 1 97 ? 20.640 -15.441 -21.271 1.00 51.41 97 VAL A C 1
ATOM 792 O O . VAL A 1 97 ? 19.624 -15.911 -21.781 1.00 51.41 97 VAL A O 1
ATOM 795 N N . LEU A 1 98 ? 20.846 -14.122 -21.284 1.00 55.09 98 LEU A N 1
ATOM 796 C CA . LEU A 1 98 ? 20.117 -13.272 -22.225 1.00 55.09 98 LEU A CA 1
ATOM 797 C C . LEU A 1 98 ? 20.928 -13.209 -23.519 1.00 55.09 98 LEU A C 1
ATOM 799 O O . LEU A 1 98 ? 21.870 -12.420 -23.594 1.00 55.09 98 LEU A O 1
ATOM 803 N N . PRO A 1 99 ? 20.610 -14.007 -24.555 1.00 55.12 99 PRO A N 1
ATOM 804 C CA . PRO A 1 99 ? 21.315 -13.848 -25.808 1.00 55.12 99 PRO A CA 1
ATOM 805 C C . PRO A 1 99 ? 21.023 -12.429 -26.306 1.00 55.12 99 PRO A C 1
ATOM 807 O O . PRO A 1 99 ? 19.861 -12.041 -26.433 1.00 55.12 99 PRO A O 1
ATOM 810 N N . GLY A 1 100 ? 22.069 -11.629 -26.551 1.00 58.34 100 GLY A N 1
ATOM 811 C CA . GLY A 1 100 ? 21.947 -10.246 -27.040 1.00 58.34 100 GLY A CA 1
ATOM 812 C C . GLY A 1 100 ? 21.114 -10.126 -28.327 1.00 58.34 100 GLY A C 1
ATOM 813 O O . GLY A 1 100 ? 20.609 -9.056 -28.657 1.00 58.34 100 GLY A O 1
ATOM 814 N N . THR A 1 101 ? 20.878 -11.251 -29.003 1.00 58.97 101 THR A N 1
ATOM 815 C CA . THR A 1 101 ? 19.950 -11.409 -30.123 1.00 58.97 101 THR A CA 1
ATOM 816 C C . THR A 1 101 ? 18.470 -11.265 -29.742 1.00 58.97 101 THR A C 1
ATOM 818 O O . THR A 1 101 ? 17.665 -10.957 -30.613 1.00 58.97 101 THR A O 1
ATOM 821 N N . MET A 1 102 ? 18.061 -11.398 -28.472 1.00 65.88 102 MET A N 1
ATOM 822 C CA . MET A 1 102 ? 16.650 -11.230 -28.078 1.00 65.88 102 MET A CA 1
ATOM 823 C C . MET A 1 102 ? 16.126 -9.823 -28.354 1.00 65.88 102 MET A C 1
ATOM 825 O O . MET A 1 102 ? 14.997 -9.680 -28.813 1.00 65.88 102 MET A O 1
ATOM 829 N N . PHE A 1 103 ? 16.939 -8.788 -28.121 1.00 70.50 103 PHE A N 1
ATOM 830 C CA . PHE A 1 103 ? 16.552 -7.413 -28.444 1.00 70.50 103 PHE A CA 1
ATOM 831 C C . PHE A 1 103 ? 16.419 -7.187 -29.952 1.00 70.50 103 PHE A C 1
ATOM 833 O O . PHE A 1 103 ? 15.591 -6.383 -30.366 1.00 70.50 103 PHE A O 1
ATOM 840 N N . GLN A 1 104 ? 17.173 -7.929 -30.769 1.00 72.38 104 GLN A N 1
ATOM 841 C CA . GLN A 1 104 ? 17.089 -7.863 -32.231 1.00 72.38 104 GLN A CA 1
ATOM 842 C C . GLN A 1 104 ? 15.794 -8.494 -32.769 1.00 72.3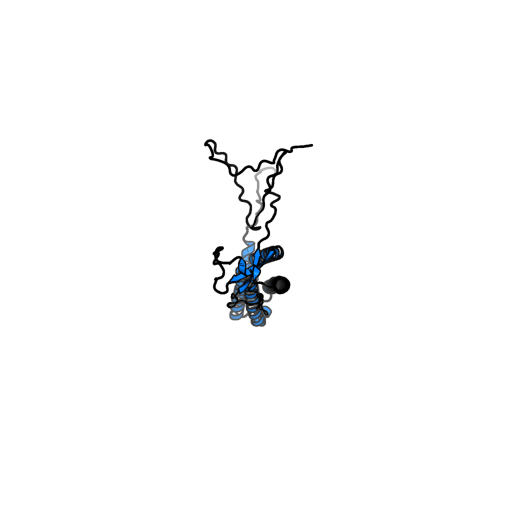8 104 GLN A C 1
ATOM 844 O O . GLN A 1 104 ? 15.326 -8.117 -33.837 1.00 72.38 104 GLN A O 1
ATOM 849 N N . LEU A 1 105 ? 15.194 -9.428 -32.023 1.00 74.19 105 LEU A N 1
ATOM 850 C CA . LEU A 1 105 ? 13.929 -10.079 -32.384 1.00 74.19 105 LEU A CA 1
ATOM 851 C C . LEU A 1 105 ? 12.694 -9.258 -31.982 1.00 74.19 105 LEU A C 1
ATOM 853 O O . LEU A 1 105 ? 11.578 -9.557 -32.417 1.00 74.19 105 LEU A O 1
ATOM 857 N N . I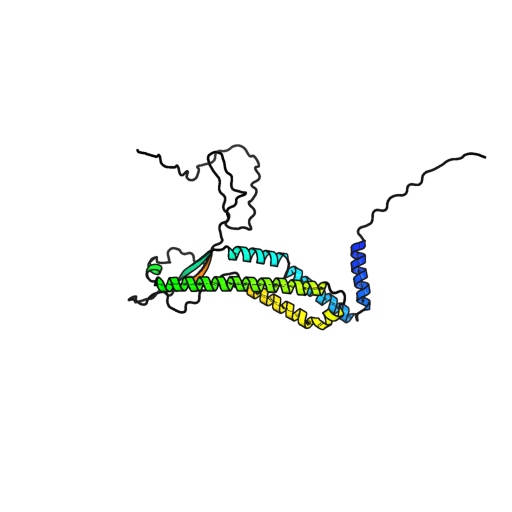LE A 1 106 ? 12.863 -8.252 -31.124 1.00 80.75 106 ILE A N 1
ATOM 858 C CA . ILE A 1 106 ? 11.761 -7.423 -30.644 1.00 80.75 106 ILE A CA 1
ATOM 859 C C . ILE A 1 106 ? 11.462 -6.337 -31.665 1.00 80.75 106 ILE A C 1
ATOM 861 O O . ILE A 1 106 ? 12.325 -5.552 -32.043 1.00 80.75 106 ILE A O 1
ATOM 865 N N . ASP A 1 107 ? 10.192 -6.243 -32.041 1.00 85.00 107 ASP A N 1
ATOM 866 C CA . ASP A 1 107 ? 9.700 -5.158 -32.873 1.00 85.00 107 ASP A CA 1
ATOM 867 C C . ASP A 1 107 ? 9.797 -3.817 -32.118 1.00 85.00 107 ASP A C 1
ATOM 869 O O . ASP A 1 107 ? 9.145 -3.648 -31.073 1.00 85.00 107 ASP A O 1
ATOM 873 N N . PRO A 1 108 ? 10.570 -2.837 -32.628 1.00 84.38 108 PRO A N 1
ATOM 874 C CA . PRO A 1 108 ? 10.774 -1.569 -31.936 1.00 84.38 108 PRO A CA 1
ATOM 875 C C . PRO A 1 108 ? 9.472 -0.795 -31.707 1.00 84.38 108 PRO A C 1
ATOM 877 O O . PRO A 1 108 ? 9.281 -0.208 -30.642 1.00 84.38 108 PRO A O 1
ATOM 880 N N . TRP A 1 109 ? 8.535 -0.823 -32.658 1.00 86.06 109 TRP A N 1
ATOM 881 C CA . TRP A 1 109 ? 7.259 -0.114 -32.550 1.00 86.06 109 TRP A CA 1
ATOM 882 C C . TRP A 1 109 ? 6.344 -0.754 -31.505 1.00 86.06 109 TRP A C 1
ATOM 884 O O . TRP A 1 109 ? 5.712 -0.048 -30.710 1.00 86.06 109 TRP A O 1
ATOM 894 N N . LYS A 1 110 ? 6.296 -2.091 -31.449 1.00 85.88 110 LYS A N 1
ATOM 895 C CA . LYS A 1 110 ? 5.572 -2.820 -30.396 1.00 85.88 110 LYS A CA 1
ATOM 896 C C . LYS A 1 110 ? 6.187 -2.553 -29.025 1.00 85.88 110 LYS A C 1
ATOM 898 O O . LYS A 1 110 ? 5.442 -2.344 -28.067 1.00 85.88 110 LYS A O 1
ATOM 903 N N . PHE A 1 111 ? 7.514 -2.490 -28.932 1.00 86.06 111 PHE A N 1
ATOM 904 C CA . PHE A 1 111 ? 8.193 -2.168 -27.680 1.00 86.06 111 PHE A CA 1
ATOM 905 C C . PHE A 1 111 ? 7.909 -0.736 -27.218 1.00 86.06 111 PHE A C 1
ATOM 907 O O . PHE A 1 111 ? 7.582 -0.530 -26.051 1.00 86.06 111 PHE A O 1
ATOM 914 N N . GLN A 1 112 ? 7.916 0.252 -28.120 1.00 87.88 112 GLN A N 1
ATOM 915 C CA . GLN A 1 112 ? 7.529 1.627 -27.775 1.00 87.88 112 GLN A CA 1
ATOM 916 C C . GLN A 1 112 ? 6.086 1.713 -27.260 1.00 87.88 112 GLN A C 1
ATOM 918 O O . GLN A 1 112 ? 5.822 2.404 -26.274 1.00 87.88 112 GLN A O 1
ATOM 923 N N . ARG A 1 113 ? 5.143 0.974 -27.863 1.00 88.81 113 ARG A N 1
ATOM 924 C CA . ARG A 1 113 ? 3.775 0.870 -27.320 1.00 88.81 113 ARG A CA 1
ATOM 925 C C . ARG A 1 113 ? 3.770 0.266 -25.919 1.00 88.81 113 ARG A C 1
ATOM 927 O O . ARG A 1 113 ? 3.072 0.768 -25.043 1.00 88.81 113 ARG A O 1
ATOM 934 N N . MET A 1 114 ? 4.578 -0.762 -25.689 1.00 87.19 114 MET A N 1
ATOM 935 C CA . MET A 1 114 ? 4.680 -1.401 -24.383 1.00 87.19 114 MET A CA 1
ATOM 936 C C . MET A 1 114 ? 5.268 -0.478 -23.314 1.00 87.19 114 MET A C 1
ATOM 938 O O . MET A 1 114 ? 4.793 -0.486 -22.184 1.00 87.19 114 MET A O 1
ATOM 942 N N . LYS A 1 115 ? 6.223 0.390 -23.671 1.00 89.06 115 LYS A N 1
ATOM 943 C CA . LYS A 1 115 ? 6.707 1.447 -22.770 1.00 89.06 115 LYS A CA 1
ATOM 944 C C . LYS A 1 115 ? 5.577 2.378 -22.338 1.00 89.06 115 LYS A C 1
ATOM 946 O O . LYS A 1 115 ? 5.467 2.663 -21.152 1.00 89.06 115 LYS A O 1
ATOM 951 N N . LYS A 1 116 ? 4.698 2.789 -23.263 1.00 90.75 116 LYS A N 1
ATOM 952 C CA . LYS A 1 116 ? 3.520 3.615 -22.930 1.00 90.75 116 LYS A CA 1
ATOM 953 C C . LYS A 1 116 ? 2.571 2.896 -21.967 1.00 90.75 116 LYS A C 1
ATOM 955 O O . LYS A 1 116 ? 2.109 3.514 -21.013 1.00 90.75 116 LYS A O 1
ATOM 960 N N . VAL A 1 117 ? 2.323 1.602 -22.189 1.00 88.75 117 VAL A N 1
ATOM 961 C CA . VAL A 1 117 ? 1.520 0.766 -21.277 1.00 88.75 117 VAL A CA 1
ATOM 962 C C . VAL A 1 117 ? 2.174 0.681 -19.899 1.00 88.75 117 VAL A C 1
ATOM 964 O O . VAL A 1 117 ? 1.502 0.921 -18.903 1.00 88.75 117 VAL A O 1
ATOM 967 N N . GLY A 1 118 ? 3.483 0.421 -19.840 1.00 89.06 118 GLY A N 1
ATOM 968 C CA . GLY A 1 118 ? 4.245 0.400 -18.592 1.00 89.06 118 GLY A CA 1
ATOM 969 C C . GLY A 1 118 ? 4.144 1.715 -17.831 1.00 89.06 118 GLY A C 1
ATOM 970 O O . GLY A 1 118 ? 3.786 1.712 -16.660 1.00 89.06 118 GLY A O 1
ATOM 971 N N . THR A 1 119 ? 4.343 2.848 -18.510 1.00 91.12 119 THR A N 1
ATOM 972 C CA . THR A 1 119 ? 4.178 4.176 -17.906 1.00 91.12 119 THR A CA 1
ATOM 973 C C . THR A 1 119 ? 2.765 4.399 -17.370 1.00 91.12 119 THR A C 1
ATOM 975 O O . THR A 1 119 ? 2.613 4.928 -16.271 1.00 91.12 119 THR A O 1
ATOM 978 N N . ALA A 1 120 ? 1.730 4.015 -18.121 1.00 91.25 120 ALA A N 1
ATOM 979 C CA . ALA A 1 120 ? 0.350 4.142 -17.662 1.00 91.25 120 ALA A CA 1
ATOM 980 C C . ALA A 1 120 ? 0.087 3.271 -16.423 1.00 91.25 120 ALA A C 1
ATOM 982 O O . ALA A 1 120 ? -0.453 3.769 -15.440 1.00 91.25 120 ALA A O 1
ATOM 983 N N . GLN A 1 121 ? 0.538 2.014 -16.434 1.00 89.88 121 GLN A N 1
ATOM 984 C CA . GLN A 1 121 ? 0.404 1.095 -15.304 1.00 89.88 121 GLN A CA 1
ATOM 985 C C . GLN A 1 121 ? 1.117 1.625 -14.054 1.00 89.88 121 GLN A C 1
ATOM 987 O O . GLN A 1 121 ? 0.513 1.645 -12.987 1.00 89.88 121 GLN A O 1
ATOM 992 N N . THR A 1 122 ? 2.351 2.129 -14.179 1.00 90.81 122 THR A N 1
ATOM 993 C CA . THR A 1 122 ? 3.071 2.768 -13.066 1.00 90.81 122 THR A CA 1
ATOM 994 C C . THR A 1 122 ? 2.290 3.946 -12.491 1.00 90.81 122 THR A C 1
ATOM 996 O O . THR A 1 122 ? 2.169 4.067 -11.276 1.00 90.81 122 THR A O 1
ATOM 999 N N . LYS A 1 123 ? 1.751 4.821 -13.350 1.00 92.31 123 LYS A N 1
ATOM 1000 C CA . LYS A 1 123 ? 0.974 5.985 -12.902 1.00 92.31 123 LYS A CA 1
ATOM 1001 C C . LYS A 1 123 ? -0.279 5.558 -12.144 1.00 92.31 123 LYS A C 1
ATOM 1003 O O . LYS A 1 123 ? -0.521 6.077 -11.063 1.00 92.31 123 LYS A O 1
ATOM 1008 N N . ILE A 1 124 ? -1.031 4.599 -12.684 1.00 92.50 124 ILE A N 1
ATOM 1009 C CA . ILE A 1 124 ? -2.227 4.052 -12.030 1.00 92.50 124 ILE A CA 1
ATOM 1010 C C . ILE A 1 124 ? -1.857 3.447 -10.672 1.00 92.50 124 ILE A C 1
ATOM 1012 O O . ILE A 1 124 ? -2.498 3.760 -9.677 1.00 92.50 124 ILE A O 1
ATOM 1016 N N . GLN A 1 125 ? -0.793 2.644 -10.613 1.00 91.88 125 GLN A N 1
ATOM 1017 C CA . GLN A 1 125 ? -0.325 2.024 -9.374 1.00 91.88 125 GLN A CA 1
ATOM 1018 C C . GLN A 1 125 ? 0.062 3.068 -8.318 1.00 91.88 125 GLN A C 1
ATOM 1020 O O . GLN A 1 125 ? -0.325 2.938 -7.162 1.00 91.88 125 GLN A O 1
ATOM 1025 N N . LEU A 1 126 ? 0.796 4.118 -8.699 1.00 93.69 126 LEU A N 1
ATOM 1026 C CA . LEU A 1 126 ? 1.189 5.189 -7.778 1.00 93.69 126 LEU A CA 1
ATOM 1027 C C . LEU A 1 126 ? -0.002 6.011 -7.275 1.00 93.69 126 LEU A C 1
ATOM 1029 O O . LEU A 1 126 ? -0.000 6.418 -6.116 1.00 93.69 126 LEU A O 1
ATOM 1033 N N . LEU A 1 127 ? -0.994 6.263 -8.133 1.00 95.75 127 LEU A N 1
ATOM 1034 C CA . LEU A 1 127 ? -2.228 6.946 -7.743 1.00 95.75 127 LEU A CA 1
ATOM 1035 C C . LEU A 1 127 ? -3.035 6.096 -6.765 1.00 95.75 127 LEU A C 1
ATOM 1037 O O . LEU A 1 127 ? -3.445 6.594 -5.725 1.00 95.75 127 LEU A O 1
ATOM 1041 N N . LEU A 1 128 ? -3.197 4.809 -7.064 1.00 95.56 128 LEU A N 1
ATOM 1042 C CA . LEU A 1 128 ? -3.944 3.891 -6.215 1.00 95.56 128 LEU A CA 1
ATOM 1043 C C . LEU A 1 128 ? -3.264 3.682 -4.856 1.00 95.56 128 LEU A C 1
ATOM 1045 O O . LEU A 1 128 ? -3.928 3.698 -3.830 1.00 95.56 128 LEU A O 1
ATOM 1049 N N . LEU A 1 129 ? -1.935 3.553 -4.823 1.00 95.94 129 LEU A N 1
ATOM 1050 C CA . LEU A 1 129 ? -1.194 3.502 -3.561 1.00 95.94 129 LEU A CA 1
ATOM 1051 C C . LEU A 1 129 ? -1.369 4.780 -2.726 1.00 95.94 129 LEU A C 1
ATOM 1053 O O . LEU A 1 129 ? -1.421 4.696 -1.502 1.00 95.94 129 LEU A O 1
ATOM 1057 N N . ALA A 1 130 ? -1.430 5.952 -3.366 1.00 96.62 130 ALA A N 1
ATOM 1058 C CA . ALA A 1 130 ? -1.662 7.211 -2.661 1.00 96.62 130 ALA A CA 1
ATOM 1059 C C . ALA A 1 130 ? -3.081 7.275 -2.079 1.00 96.62 130 ALA A C 1
ATOM 1061 O O . ALA A 1 130 ? -3.229 7.644 -0.919 1.00 96.62 130 ALA A O 1
ATOM 1062 N N . ASP A 1 131 ? -4.086 6.860 -2.852 1.00 97.50 131 ASP A N 1
ATOM 1063 C CA . ASP A 1 131 ? -5.481 6.810 -2.408 1.00 97.50 131 ASP A CA 1
ATOM 1064 C C . ASP A 1 131 ? -5.676 5.842 -1.233 1.00 97.50 131 ASP A C 1
ATOM 1066 O O . ASP A 1 131 ? -6.266 6.211 -0.222 1.00 97.50 131 ASP A O 1
ATOM 1070 N N . LEU A 1 132 ? -5.105 4.633 -1.299 1.00 97.75 132 LEU A N 1
ATOM 1071 C CA . LEU A 1 132 ? -5.169 3.688 -0.179 1.00 97.75 132 LEU A CA 1
ATOM 1072 C C . LEU A 1 132 ? -4.501 4.243 1.081 1.00 97.75 132 LEU A C 1
ATOM 1074 O O . LEU A 1 132 ? -5.029 4.076 2.176 1.00 97.75 132 LEU A O 1
ATOM 1078 N N . LEU A 1 133 ? -3.358 4.920 0.945 1.00 97.38 133 LEU A N 1
ATOM 1079 C CA . LEU A 1 133 ? -2.682 5.515 2.095 1.00 97.38 133 LEU A CA 1
ATOM 1080 C C . LEU A 1 133 ? -3.511 6.648 2.721 1.00 97.38 133 LEU A C 1
ATOM 1082 O O . LEU A 1 133 ? -3.603 6.732 3.940 1.00 97.38 133 LEU A O 1
ATOM 1086 N N . GLU A 1 134 ? -4.187 7.455 1.903 1.00 98.00 134 GLU A N 1
ATOM 1087 C CA . GLU A 1 134 ? -5.127 8.474 2.379 1.00 98.00 134 GLU A CA 1
ATOM 1088 C C . GLU A 1 134 ? -6.363 7.855 3.055 1.00 98.00 134 GLU A C 1
ATOM 1090 O O . GLU A 1 134 ? -6.874 8.390 4.040 1.00 98.00 134 GLU A O 1
ATOM 1095 N N . GLN A 1 135 ? -6.865 6.722 2.553 1.00 98.06 135 GLN A N 1
ATOM 1096 C CA . GLN A 1 135 ? -7.932 5.971 3.223 1.00 98.06 135 GLN A CA 1
ATOM 1097 C C . GLN A 1 135 ? -7.487 5.470 4.604 1.00 98.06 135 GLN A C 1
ATOM 1099 O O . GLN A 1 135 ? -8.269 5.557 5.551 1.00 98.06 135 GLN A O 1
ATOM 1104 N N . LEU A 1 136 ? -6.238 5.010 4.743 1.00 98.31 136 LEU A N 1
ATOM 1105 C CA . LEU A 1 136 ? -5.666 4.614 6.033 1.00 98.31 136 LEU A CA 1
ATOM 1106 C C . LEU A 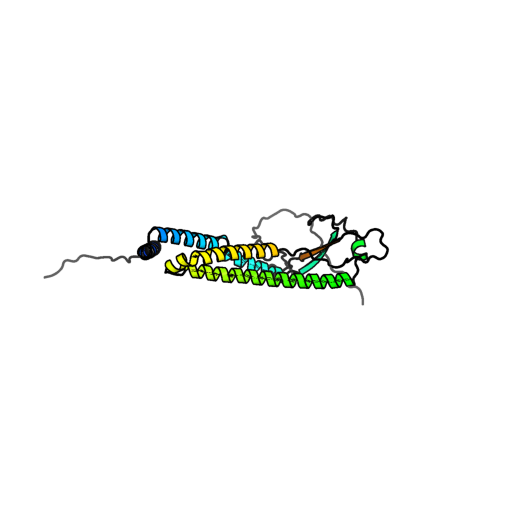1 136 ? -5.533 5.802 6.993 1.00 98.31 136 LEU A C 1
ATOM 1108 O O . LEU A 1 136 ? -5.915 5.676 8.153 1.00 98.31 136 LEU A O 1
ATOM 1112 N N . ASP A 1 137 ? -5.046 6.955 6.523 1.00 98.19 137 ASP A N 1
ATOM 1113 C CA . ASP A 1 137 ? -4.933 8.166 7.347 1.00 98.19 137 ASP A CA 1
ATOM 1114 C C . ASP A 1 137 ? -6.304 8.628 7.862 1.00 98.19 137 ASP A C 1
ATOM 1116 O O . ASP A 1 137 ? -6.472 8.891 9.056 1.00 98.19 137 ASP A O 1
ATOM 1120 N N . ARG A 1 138 ? -7.304 8.690 6.971 1.00 98.00 138 ARG A N 1
ATOM 1121 C CA . ARG A 1 138 ? -8.678 9.073 7.328 1.00 98.00 138 ARG A CA 1
ATOM 1122 C C . ARG A 1 138 ? -9.312 8.071 8.281 1.00 98.00 138 ARG A C 1
ATOM 1124 O O . ARG A 1 138 ? -9.836 8.473 9.313 1.00 98.00 138 ARG A O 1
ATOM 1131 N N . GLY A 1 139 ? -9.209 6.777 7.980 1.00 97.31 139 GLY A N 1
ATOM 1132 C CA . GLY A 1 139 ? -9.731 5.721 8.842 1.00 97.31 139 GLY A CA 1
ATOM 1133 C C . GLY A 1 139 ? -9.093 5.732 10.227 1.00 97.31 139 GLY A C 1
ATOM 1134 O O . GLY A 1 139 ? -9.791 5.586 11.226 1.00 97.31 139 GLY A O 1
ATOM 1135 N N . ARG A 1 140 ? -7.785 5.995 10.312 1.00 97.31 140 ARG A N 1
ATOM 1136 C CA . ARG A 1 140 ? -7.103 6.179 11.594 1.00 97.31 140 ARG A CA 1
ATOM 1137 C C . ARG A 1 140 ? -7.674 7.363 12.372 1.00 97.31 140 ARG A C 1
ATOM 1139 O O . ARG A 1 140 ? -7.952 7.216 13.555 1.00 97.31 140 ARG A O 1
ATOM 1146 N N . ALA A 1 141 ? -7.846 8.517 11.727 1.00 96.75 141 ALA A N 1
ATOM 1147 C CA . ALA A 1 141 ? -8.386 9.713 12.374 1.00 96.75 141 ALA A CA 1
ATOM 1148 C C . ALA A 1 141 ? -9.836 9.515 12.855 1.00 96.75 141 ALA A C 1
ATOM 1150 O O . ALA A 1 141 ? -10.180 9.942 13.954 1.00 96.75 141 ALA A O 1
ATOM 1151 N N . GLU A 1 142 ? -10.667 8.833 12.060 1.00 95.00 142 GLU A N 1
ATOM 1152 C CA . GLU A 1 142 ? -12.035 8.450 12.433 1.00 95.00 142 GLU A CA 1
ATOM 1153 C C . GLU A 1 142 ? -12.045 7.567 13.689 1.00 95.00 142 GLU A C 1
ATOM 1155 O O . GLU A 1 142 ? -12.798 7.826 14.625 1.00 95.00 142 GLU A O 1
ATOM 1160 N N . LEU A 1 143 ? -11.185 6.548 13.731 1.00 95.25 143 LEU A N 1
ATOM 1161 C CA . LEU A 1 143 ? -11.077 5.630 14.863 1.00 95.25 143 LEU A CA 1
ATOM 1162 C C . LEU A 1 143 ? -10.476 6.288 16.117 1.00 95.25 143 LEU A C 1
ATOM 1164 O O . LEU A 1 143 ? -10.960 6.039 17.220 1.00 95.25 143 LEU A O 1
ATOM 1168 N N . ASP A 1 144 ? -9.471 7.157 15.964 1.00 94.69 144 ASP A N 1
ATOM 1169 C CA . ASP A 1 144 ? -8.925 7.965 17.064 1.00 94.69 144 ASP A CA 1
ATOM 1170 C C . ASP A 1 144 ? -10.025 8.856 17.668 1.00 94.69 144 ASP A C 1
ATOM 1172 O O . ASP A 1 144 ? -10.140 8.944 18.889 1.00 94.69 144 ASP A O 1
ATOM 1176 N N . ALA A 1 145 ? -10.877 9.477 16.842 1.00 92.38 145 ALA A N 1
ATOM 1177 C CA . ALA A 1 145 ? -11.974 10.321 17.319 1.00 92.38 145 ALA A CA 1
ATOM 1178 C C . ALA A 1 145 ? -13.006 9.545 18.156 1.00 92.38 145 ALA A C 1
ATOM 1180 O O . ALA A 1 145 ? -13.554 10.096 19.110 1.00 92.38 145 ALA A O 1
ATOM 1181 N N . LEU A 1 146 ? -13.238 8.261 17.854 1.00 90.81 146 LEU A N 1
ATOM 1182 C CA . LEU A 1 146 ? -14.108 7.404 18.668 1.00 90.81 146 LEU A CA 1
ATOM 1183 C C . LEU A 1 146 ? -13.543 7.170 20.074 1.00 90.81 146 LEU A C 1
ATOM 1185 O O . LEU A 1 146 ? -14.312 7.110 21.029 1.00 90.81 146 LEU A O 1
ATOM 1189 N N . LEU A 1 147 ? -12.217 7.072 20.219 1.00 90.31 147 LEU A N 1
ATOM 1190 C CA . LEU A 1 147 ? -11.568 6.905 21.526 1.00 90.31 147 LEU A CA 1
ATOM 1191 C C . LEU A 1 147 ? -11.614 8.165 22.398 1.00 90.31 147 LEU A C 1
ATOM 1193 O O . LEU A 1 147 ? -11.464 8.047 23.617 1.00 90.31 147 LEU A O 1
ATOM 1197 N N . GLN A 1 148 ? -11.805 9.333 21.777 1.00 89.00 148 GLN A N 1
ATOM 1198 C CA . GLN A 1 148 ? -11.951 10.628 22.448 1.00 89.00 148 GLN A CA 1
ATOM 1199 C C . GLN A 1 148 ? -13.390 10.905 22.906 1.00 89.00 148 GLN A C 1
ATOM 1201 O O . GLN A 1 148 ? -13.642 11.924 23.544 1.00 89.00 148 GLN A O 1
ATOM 1206 N N . SER A 1 149 ? -14.351 10.040 22.562 1.00 84.25 149 SER A N 1
ATOM 1207 C CA . SER A 1 149 ? -15.732 10.205 23.009 1.00 84.25 149 SER A CA 1
ATOM 1208 C C . SER A 1 149 ? -15.858 9.836 24.494 1.00 84.25 149 SER A C 1
ATOM 1210 O O . SER A 1 149 ? -15.470 8.726 24.858 1.00 84.25 149 SER A O 1
ATOM 1212 N N . PRO A 1 150 ? -16.409 10.725 25.342 1.00 80.19 150 PRO A N 1
ATOM 1213 C CA . PRO A 1 150 ? -16.585 10.443 26.763 1.00 80.19 150 PRO A CA 1
ATOM 1214 C C . PRO A 1 150 ? -17.793 9.538 27.051 1.00 80.19 150 PRO A C 1
ATOM 1216 O O . PRO A 1 150 ? -17.800 8.858 28.062 1.00 80.19 150 PRO A O 1
ATOM 1219 N N . ASP A 1 151 ? -18.816 9.484 26.182 1.00 84.62 151 ASP A N 1
ATOM 1220 C CA . ASP A 1 151 ? -19.983 8.615 26.412 1.00 84.62 151 ASP A CA 1
ATOM 1221 C C . ASP A 1 151 ? -19.744 7.205 25.833 1.00 84.62 151 ASP A C 1
ATOM 1223 O O . ASP A 1 151 ? -19.630 7.048 24.611 1.00 84.62 151 ASP A O 1
ATOM 1227 N N . PRO A 1 152 ? -19.731 6.147 26.662 1.00 86.38 152 PRO A N 1
ATOM 1228 C CA . PRO A 1 152 ? -19.518 4.773 26.204 1.00 86.38 152 PRO A CA 1
ATOM 1229 C C . PRO A 1 152 ? -20.723 4.167 25.460 1.00 86.38 152 PRO A C 1
ATOM 1231 O O . PRO A 1 152 ? -20.575 3.180 24.728 1.00 86.38 152 PRO A O 1
ATOM 1234 N N . ARG A 1 153 ? -21.936 4.723 25.612 1.00 87.50 153 ARG A N 1
ATOM 1235 C CA . ARG A 1 153 ? -23.174 4.126 25.069 1.00 87.50 153 ARG A CA 1
ATOM 1236 C C . ARG A 1 153 ? -23.232 4.110 23.532 1.00 87.50 153 ARG A C 1
ATOM 1238 O O . ARG A 1 153 ? -23.509 3.038 22.979 1.00 87.50 153 ARG A O 1
ATOM 1245 N N . PRO A 1 154 ? -22.941 5.211 22.809 1.00 86.81 154 PRO A N 1
ATOM 1246 C CA . PRO A 1 154 ? -22.906 5.210 21.346 1.00 86.81 154 PRO A CA 1
ATOM 1247 C C . PRO A 1 154 ? -21.836 4.274 20.779 1.00 86.81 154 PRO A C 1
ATOM 1249 O O . PRO A 1 154 ? -22.082 3.591 19.785 1.00 86.81 154 PRO A O 1
ATOM 1252 N N . PHE A 1 155 ? -20.674 4.190 21.432 1.00 89.44 155 PHE A N 1
ATOM 1253 C CA . PHE A 1 155 ? -19.589 3.293 21.032 1.00 89.44 155 PHE A CA 1
ATOM 1254 C C . PHE A 1 155 ? -20.007 1.820 21.128 1.00 89.44 155 PHE A C 1
ATOM 1256 O O . PHE A 1 155 ? -19.810 1.046 20.190 1.00 89.44 155 PHE A O 1
ATOM 1263 N N . LEU A 1 156 ? -20.646 1.432 22.236 1.00 90.56 156 LEU A N 1
ATOM 1264 C CA . LEU A 1 156 ? -21.149 0.073 22.427 1.00 90.56 156 LEU A CA 1
ATOM 1265 C C . LEU A 1 156 ? -22.244 -0.298 21.423 1.00 90.56 156 LEU A C 1
ATOM 1267 O O . LE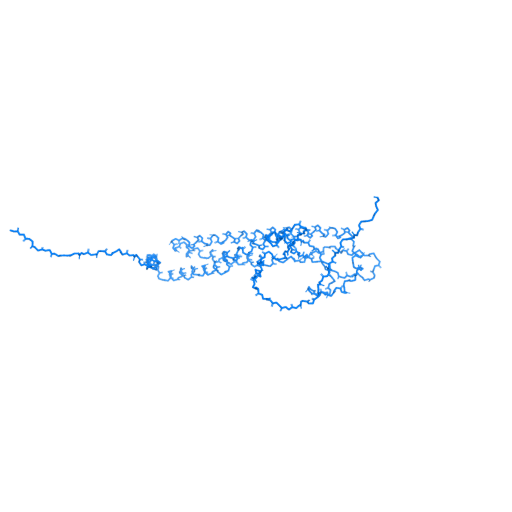U A 1 156 ? -22.205 -1.401 20.870 1.00 90.56 156 LEU A O 1
ATOM 1271 N N . ALA A 1 157 ? -23.196 0.608 21.183 1.00 90.50 157 ALA A N 1
ATOM 1272 C CA . ALA A 1 157 ? -24.289 0.401 20.233 1.00 90.50 157 ALA A CA 1
ATOM 1273 C C . ALA A 1 157 ? -23.789 0.334 18.779 1.00 90.50 157 ALA A C 1
ATOM 1275 O O . ALA A 1 157 ? -24.283 -0.466 17.985 1.00 90.50 157 ALA A O 1
ATOM 1276 N N . GLY A 1 158 ? -22.782 1.143 18.440 1.00 91.44 158 GLY A N 1
ATOM 1277 C CA . GLY A 1 158 ? -22.180 1.224 17.110 1.00 91.44 158 GLY A CA 1
ATOM 1278 C C . GLY A 1 158 ? -21.054 0.224 16.843 1.00 91.44 158 GLY A C 1
ATOM 1279 O O . GLY A 1 158 ? -20.501 0.226 15.744 1.00 91.44 158 GLY A O 1
ATOM 1280 N N . TRP A 1 159 ? -20.701 -0.642 17.801 1.00 93.75 159 TRP A N 1
ATOM 1281 C CA . TRP A 1 159 ? -19.498 -1.479 17.709 1.00 93.75 159 TRP A CA 1
ATOM 1282 C C . TRP A 1 159 ? -19.430 -2.351 16.451 1.00 93.75 159 TRP A C 1
ATOM 1284 O O . TRP A 1 159 ? -18.349 -2.538 15.905 1.00 93.75 159 TRP A O 1
ATOM 1294 N N . GLY A 1 160 ? -20.560 -2.859 15.948 1.00 95.19 160 GLY A N 1
ATOM 1295 C CA . GLY A 1 160 ? -20.573 -3.644 14.707 1.00 95.19 160 GLY A CA 1
ATOM 1296 C C . GLY A 1 160 ? -19.992 -2.878 13.510 1.00 95.19 160 GLY A C 1
ATOM 1297 O O . GLY A 1 160 ? -19.225 -3.443 12.734 1.00 95.19 160 GLY A O 1
ATOM 1298 N N . LEU A 1 161 ? -20.284 -1.577 13.412 1.00 95.00 161 LEU A N 1
ATOM 1299 C CA . LEU A 1 161 ? -19.729 -0.699 12.378 1.00 95.00 161 LEU A CA 1
ATOM 1300 C C . LEU A 1 161 ? -18.237 -0.439 12.607 1.00 95.00 161 LEU A C 1
ATOM 1302 O O . LEU A 1 161 ? -17.465 -0.424 11.654 1.00 95.00 161 LEU A O 1
ATOM 1306 N N . VAL A 1 162 ? -17.818 -0.285 13.867 1.00 95.06 162 VAL A N 1
ATOM 1307 C CA . VAL A 1 162 ? -16.400 -0.125 14.227 1.00 95.06 162 VAL A CA 1
ATOM 1308 C C . VAL A 1 162 ? -15.609 -1.381 13.860 1.00 95.06 162 VAL A C 1
ATOM 1310 O O . VAL A 1 162 ? -14.582 -1.287 13.198 1.00 95.06 162 VAL A O 1
ATOM 1313 N N . ALA A 1 163 ? -16.111 -2.565 14.211 1.00 95.81 163 ALA A N 1
ATOM 1314 C CA . ALA A 1 163 ? -15.482 -3.839 13.879 1.00 95.81 163 ALA A CA 1
ATOM 1315 C C . ALA A 1 163 ? -15.383 -4.055 12.361 1.00 95.81 163 ALA A C 1
ATOM 1317 O O . ALA A 1 163 ? -14.339 -4.479 11.864 1.00 95.81 163 ALA A O 1
ATOM 1318 N N . GLN A 1 164 ? -16.432 -3.705 11.610 1.00 97.06 164 GLN A N 1
ATOM 1319 C CA . GLN A 1 164 ? -16.381 -3.707 10.150 1.00 97.06 164 GLN A CA 1
ATOM 1320 C C . GLN A 1 164 ? -15.306 -2.743 9.632 1.00 97.06 164 GLN A C 1
ATOM 1322 O O . GLN A 1 164 ? -14.510 -3.120 8.774 1.00 97.06 164 GLN A O 1
ATOM 1327 N N . ARG A 1 165 ? -15.230 -1.528 10.186 1.00 96.62 165 ARG A N 1
ATOM 1328 C CA . ARG A 1 165 ? -14.233 -0.525 9.798 1.00 96.62 165 ARG A CA 1
ATOM 1329 C C . ARG A 1 165 ? -12.800 -1.002 10.048 1.00 96.62 165 ARG A C 1
ATOM 1331 O O . ARG A 1 165 ? -11.935 -0.772 9.208 1.00 96.62 165 ARG A O 1
ATOM 1338 N N . LEU A 1 166 ? -12.549 -1.705 11.154 1.00 97.50 166 LEU A N 1
ATOM 1339 C CA . LEU A 1 166 ? -11.250 -2.326 11.441 1.00 97.50 166 LEU A CA 1
ATOM 1340 C C . LEU A 1 166 ? -10.871 -3.367 10.378 1.00 97.50 166 LEU A C 1
ATOM 1342 O O . LEU A 1 166 ? -9.747 -3.358 9.868 1.00 97.50 166 LEU A O 1
ATOM 1346 N N . ALA A 1 167 ? -11.817 -4.229 9.996 1.00 97.75 167 ALA A N 1
ATOM 1347 C CA . ALA A 1 167 ? -11.600 -5.228 8.952 1.00 97.75 167 ALA A CA 1
ATOM 1348 C C . ALA A 1 167 ? -11.355 -4.583 7.576 1.00 97.75 167 ALA A C 1
ATOM 1350 O O . ALA A 1 167 ? -10.452 -4.998 6.849 1.00 97.75 167 ALA A O 1
ATOM 1351 N N . GLU A 1 168 ? -12.109 -3.535 7.235 1.00 98.06 168 GLU A N 1
ATOM 1352 C CA . GLU A 1 168 ? -11.913 -2.763 6.004 1.00 98.06 168 GLU A CA 1
ATOM 1353 C C . GLU A 1 168 ? -10.521 -2.129 5.949 1.00 98.06 168 GLU A C 1
ATOM 1355 O O . GLU A 1 168 ? -9.823 -2.277 4.948 1.00 98.06 168 GLU A O 1
ATOM 1360 N N . LEU A 1 169 ? -10.079 -1.465 7.023 1.00 98.19 169 LEU A N 1
ATOM 1361 C CA . LEU A 1 169 ? -8.755 -0.837 7.069 1.00 98.19 169 LEU A CA 1
ATOM 1362 C C . LEU A 1 169 ? -7.623 -1.865 7.018 1.00 98.19 169 LEU A C 1
ATOM 1364 O O . LEU A 1 169 ? -6.602 -1.612 6.378 1.00 98.19 169 LEU A O 1
ATOM 1368 N N . SER A 1 170 ? -7.824 -3.042 7.612 1.00 97.88 170 SER A N 1
ATOM 1369 C CA . SER A 1 170 ? -6.886 -4.163 7.485 1.00 97.88 170 SER A CA 1
ATOM 1370 C C . SER A 1 170 ? -6.762 -4.612 6.024 1.00 97.88 170 SER A C 1
ATOM 1372 O O . SER A 1 170 ? -5.658 -4.715 5.496 1.00 97.88 170 SER A O 1
ATOM 1374 N N . ALA A 1 171 ? -7.887 -4.766 5.319 1.00 98.06 171 ALA A N 1
ATOM 1375 C CA . ALA A 1 171 ? -7.887 -5.117 3.899 1.00 98.06 171 ALA A CA 1
ATOM 1376 C C . ALA A 1 171 ? -7.268 -4.019 3.009 1.00 98.06 171 ALA A C 1
ATOM 1378 O O . ALA A 1 171 ? -6.573 -4.321 2.035 1.00 98.06 171 ALA A O 1
ATOM 1379 N N . VAL A 1 172 ? -7.483 -2.741 3.343 1.00 98.12 172 VAL A N 1
ATOM 1380 C CA . VAL A 1 172 ? -6.828 -1.603 2.675 1.00 98.12 172 VAL A CA 1
ATOM 1381 C C . VAL A 1 172 ? -5.312 -1.666 2.875 1.00 98.12 172 VAL A C 1
ATOM 1383 O O . VAL A 1 172 ? -4.570 -1.484 1.907 1.00 98.12 172 VAL A O 1
ATOM 1386 N N . MET A 1 173 ? -4.842 -1.965 4.091 1.00 97.38 173 MET A N 1
ATOM 1387 C CA . MET A 1 173 ? -3.418 -2.146 4.384 1.00 97.38 173 MET A CA 1
ATOM 1388 C C . MET A 1 173 ? -2.828 -3.308 3.575 1.00 97.38 173 MET A C 1
ATOM 1390 O O . MET A 1 173 ? -1.803 -3.132 2.915 1.00 97.38 173 MET A O 1
ATOM 1394 N N . ASP A 1 174 ? -3.495 -4.462 3.537 1.00 96.25 174 ASP A N 1
ATOM 1395 C CA . ASP A 1 174 ? -3.061 -5.614 2.737 1.00 96.25 174 ASP A CA 1
ATOM 1396 C C . ASP A 1 174 ? -2.967 -5.268 1.246 1.00 96.25 174 ASP A C 1
ATOM 1398 O O . ASP A 1 174 ? -1.965 -5.566 0.585 1.00 96.25 174 ASP A O 1
ATOM 1402 N N . GLY A 1 175 ? -3.976 -4.571 0.714 1.00 95.00 175 GLY A N 1
ATOM 1403 C CA . GLY A 1 175 ? -3.980 -4.072 -0.659 1.00 95.00 175 GLY A CA 1
ATOM 1404 C C . GLY A 1 175 ? -2.826 -3.104 -0.931 1.00 95.00 175 GLY A C 1
ATOM 1405 O O . GLY A 1 175 ? -2.138 -3.219 -1.951 1.00 95.00 175 GLY A O 1
ATOM 1406 N N . PHE A 1 176 ? -2.563 -2.185 -0.001 1.00 95.25 176 PHE A N 1
ATOM 1407 C CA . PHE A 1 176 ? -1.448 -1.247 -0.086 1.00 95.25 176 PHE A CA 1
ATOM 1408 C C . PHE A 1 176 ? -0.104 -1.988 -0.126 1.00 95.25 176 PHE A C 1
ATOM 1410 O O . PHE A 1 176 ? 0.715 -1.743 -1.018 1.00 95.25 176 PHE A O 1
ATOM 1417 N N . LEU A 1 177 ? 0.116 -2.941 0.785 1.00 93.19 177 LEU A N 1
ATOM 1418 C CA . LEU A 1 177 ? 1.347 -3.729 0.861 1.00 93.19 177 LEU A CA 1
ATOM 1419 C C . LEU A 1 177 ? 1.561 -4.581 -0.397 1.00 93.19 177 LEU A C 1
ATOM 1421 O O . LEU A 1 177 ? 2.665 -4.576 -0.953 1.00 93.19 177 LEU A O 1
ATOM 1425 N N . ALA A 1 178 ? 0.510 -5.244 -0.888 1.00 91.56 178 ALA A N 1
ATOM 1426 C CA . ALA A 1 178 ? 0.552 -6.056 -2.104 1.00 91.56 178 ALA A CA 1
ATOM 1427 C C . ALA A 1 178 ? 0.928 -5.236 -3.350 1.00 91.56 178 ALA A C 1
ATOM 1429 O O . ALA A 1 178 ? 1.584 -5.745 -4.260 1.00 91.56 178 ALA A O 1
ATOM 1430 N N . MET A 1 179 ? 0.562 -3.952 -3.385 1.00 89.12 179 MET A N 1
ATOM 1431 C CA . MET A 1 179 ? 0.851 -3.056 -4.504 1.00 89.12 179 MET A CA 1
ATOM 1432 C C . MET A 1 179 ? 2.159 -2.275 -4.376 1.00 89.12 179 MET A C 1
ATOM 1434 O O . MET A 1 179 ? 2.507 -1.542 -5.299 1.00 89.12 179 MET A O 1
ATOM 1438 N N . MET A 1 180 ? 2.935 -2.414 -3.297 1.00 85.44 180 MET A N 1
ATOM 1439 C CA . MET A 1 180 ? 4.197 -1.669 -3.153 1.00 85.44 180 MET A CA 1
ATOM 1440 C C . MET A 1 180 ? 5.311 -2.119 -4.110 1.00 85.44 180 MET A C 1
ATOM 1442 O O . MET A 1 180 ? 6.288 -1.387 -4.298 1.00 85.44 180 MET A O 1
ATOM 1446 N N . VAL A 1 181 ? 5.200 -3.314 -4.692 1.00 77.94 181 VAL A N 1
ATOM 1447 C CA . VAL A 1 181 ? 6.153 -3.835 -5.678 1.00 77.94 181 VAL A CA 1
ATOM 1448 C C . VAL A 1 181 ? 5.495 -3.778 -7.056 1.00 77.94 181 VAL A C 1
ATOM 1450 O O . VAL A 1 181 ? 4.425 -4.358 -7.240 1.00 77.94 181 VAL A O 1
ATOM 1453 N N . PRO A 1 182 ? 6.079 -3.071 -8.041 1.00 74.06 182 PRO A N 1
ATOM 1454 C CA . PRO A 1 182 ? 5.546 -3.092 -9.392 1.00 74.06 182 PRO A CA 1
ATOM 1455 C C . PRO A 1 182 ? 5.523 -4.512 -9.944 1.00 74.06 182 PRO A C 1
ATOM 1457 O O . PRO A 1 182 ? 6.476 -5.280 -9.831 1.00 74.06 182 PRO A O 1
ATOM 1460 N N . GLY A 1 183 ? 4.361 -4.861 -10.483 1.00 72.31 183 GLY A N 1
ATOM 1461 C CA . GLY A 1 183 ? 4.053 -6.214 -10.903 1.00 72.31 183 GLY A CA 1
ATOM 1462 C C . GLY A 1 183 ? 4.393 -6.498 -12.362 1.00 72.31 183 GLY A C 1
ATOM 1463 O O . GLY A 1 183 ? 5.067 -5.752 -13.077 1.00 72.31 183 GLY A O 1
ATOM 1464 N N . ARG A 1 184 ? 3.857 -7.622 -12.831 1.00 74.06 184 ARG A N 1
ATOM 1465 C CA . ARG A 1 184 ? 3.991 -8.079 -14.212 1.00 74.06 184 ARG A CA 1
ATOM 1466 C C . ARG A 1 184 ? 3.276 -7.132 -15.180 1.00 74.06 184 ARG A C 1
ATOM 1468 O O . ARG A 1 184 ? 2.155 -6.700 -14.918 1.00 74.06 184 ARG A O 1
ATOM 1475 N N . LEU A 1 185 ? 3.885 -6.881 -16.339 1.00 75.62 185 LEU A N 1
ATOM 1476 C CA . LEU A 1 185 ? 3.211 -6.189 -17.438 1.00 75.62 185 LEU A CA 1
ATOM 1477 C C . LEU A 1 185 ? 2.370 -7.185 -18.236 1.00 75.62 185 LEU A C 1
ATOM 1479 O O . LEU A 1 185 ? 2.873 -8.213 -18.700 1.00 75.62 185 LEU A O 1
ATOM 1483 N N . HIS A 1 186 ? 1.081 -6.888 -18.399 1.00 68.44 186 HIS A N 1
ATOM 1484 C CA . HIS A 1 186 ? 0.204 -7.714 -19.221 1.00 68.44 186 HIS A CA 1
ATOM 1485 C C . HIS A 1 186 ? 0.454 -7.439 -20.709 1.00 68.44 186 HIS A C 1
ATOM 1487 O O . HIS A 1 186 ? 0.265 -6.330 -21.206 1.00 68.44 186 HIS A O 1
ATOM 1493 N N . ILE A 1 187 ? 0.864 -8.475 -21.439 1.00 66.88 187 ILE A N 1
ATOM 1494 C CA . ILE A 1 187 ? 1.202 -8.392 -22.859 1.00 66.88 187 ILE A CA 1
ATOM 1495 C C . ILE A 1 187 ? 0.024 -8.938 -23.668 1.00 66.88 187 ILE A C 1
ATOM 1497 O O . ILE A 1 187 ? -0.141 -10.151 -23.763 1.00 66.88 187 ILE A O 1
ATOM 1501 N N . LYS A 1 188 ? -0.774 -8.057 -24.284 1.00 64.75 188 LYS A N 1
ATOM 1502 C CA . LYS A 1 188 ? -1.848 -8.488 -25.203 1.00 64.75 188 LYS A CA 1
ATOM 1503 C C . LYS A 1 188 ? -1.321 -8.979 -26.557 1.00 64.75 188 LYS A C 1
ATOM 1505 O O . LYS A 1 188 ? -1.919 -9.857 -27.164 1.00 64.75 188 LYS A O 1
ATOM 1510 N N . HIS A 1 189 ? -0.201 -8.430 -27.033 1.00 64.69 189 HIS A N 1
ATOM 1511 C CA . HIS A 1 189 ? 0.365 -8.740 -28.352 1.00 64.69 189 HIS A CA 1
ATOM 1512 C C . HIS A 1 189 ? 1.826 -9.169 -28.237 1.00 64.69 189 HIS A C 1
ATOM 1514 O O . HIS A 1 189 ? 2.595 -8.536 -27.515 1.00 64.69 189 HIS A O 1
ATOM 1520 N N . ARG A 1 190 ? 2.231 -10.204 -28.983 1.00 69.19 190 ARG A N 1
ATOM 1521 C CA . ARG A 1 190 ? 3.630 -10.656 -29.039 1.00 69.19 190 ARG A CA 1
ATOM 1522 C C . ARG A 1 190 ? 4.556 -9.504 -29.435 1.00 69.19 190 ARG A C 1
ATOM 1524 O O . ARG A 1 190 ? 4.370 -8.889 -30.483 1.00 69.19 190 ARG A O 1
ATOM 1531 N N . LEU A 1 191 ? 5.556 -9.237 -28.594 1.00 76.06 191 LEU A N 1
ATOM 1532 C CA . LEU A 1 191 ? 6.606 -8.252 -28.872 1.00 76.06 191 LEU A CA 1
ATOM 1533 C C . LEU A 1 191 ? 7.556 -8.696 -29.991 1.00 76.06 191 LEU A C 1
ATOM 1535 O O . LEU A 1 191 ? 8.084 -7.850 -30.704 1.00 76.06 191 LEU A O 1
ATOM 1539 N N . VAL A 1 192 ? 7.763 -10.005 -30.136 1.00 71.25 192 VAL A N 1
ATOM 1540 C CA . VAL A 1 192 ? 8.554 -10.591 -31.222 1.00 71.25 192 VAL A CA 1
ATOM 1541 C C . VAL A 1 192 ? 7.685 -10.664 -32.476 1.00 71.25 192 VAL A C 1
ATOM 1543 O O . VAL A 1 192 ? 6.522 -11.069 -32.395 1.00 71.25 192 VAL A O 1
ATOM 1546 N N . SER A 1 193 ? 8.212 -10.224 -33.616 1.00 65.19 193 SER A N 1
ATOM 1547 C CA . SER A 1 193 ? 7.522 -10.335 -34.909 1.00 65.19 193 SER A CA 1
ATOM 1548 C C . SER A 1 193 ? 7.755 -11.718 -35.524 1.00 65.19 193 SER A C 1
ATOM 1550 O O . SER A 1 193 ? 8.867 -12.231 -35.470 1.00 65.19 193 SER A O 1
ATOM 1552 N N . ASP A 1 194 ? 6.713 -12.326 -36.104 1.00 63.66 194 ASP A N 1
ATOM 1553 C CA . ASP A 1 194 ? 6.707 -13.722 -36.590 1.00 63.66 194 ASP A CA 1
ATOM 1554 C C . ASP A 1 194 ? 7.501 -13.930 -37.909 1.00 63.66 194 ASP A C 1
ATOM 1556 O O . ASP A 1 194 ? 7.230 -14.846 -38.683 1.00 63.66 194 ASP A O 1
ATOM 1560 N N . ILE A 1 195 ? 8.479 -13.070 -38.207 1.00 55.72 195 ILE A N 1
ATOM 1561 C CA . ILE A 1 195 ? 9.176 -13.049 -39.497 1.00 55.72 195 ILE A CA 1
ATOM 1562 C C . ILE A 1 195 ? 10.273 -14.128 -39.491 1.00 55.72 195 ILE A C 1
ATOM 1564 O O . ILE A 1 195 ? 11.388 -13.902 -39.033 1.00 55.72 195 ILE A O 1
ATOM 1568 N N . GLY A 1 196 ? 9.938 -15.324 -39.981 1.00 55.00 196 GLY A N 1
ATOM 1569 C CA . GLY A 1 196 ? 10.898 -16.343 -40.436 1.00 55.00 196 GLY A CA 1
ATOM 1570 C C . GLY A 1 196 ? 11.602 -17.198 -39.372 1.00 55.00 196 GLY A C 1
ATOM 1571 O O . GLY A 1 196 ? 12.386 -18.072 -39.734 1.00 55.00 196 GLY A O 1
ATOM 1572 N N . ALA A 1 197 ? 11.340 -17.008 -38.076 1.00 56.22 197 ALA A N 1
ATOM 1573 C CA . ALA A 1 197 ? 11.970 -17.803 -37.018 1.00 56.22 197 ALA A CA 1
ATOM 1574 C C . ALA A 1 197 ? 11.188 -19.100 -36.728 1.00 56.22 197 ALA A C 1
ATOM 1576 O O . ALA A 1 197 ? 10.046 -19.057 -36.275 1.00 56.22 197 ALA A O 1
ATOM 1577 N N . THR A 1 198 ? 11.819 -20.266 -36.904 1.00 56.28 198 THR A N 1
ATOM 1578 C CA . THR A 1 198 ? 11.217 -21.587 -36.614 1.00 56.28 198 THR A CA 1
ATOM 1579 C C . THR A 1 198 ? 10.908 -21.813 -35.127 1.00 56.28 198 THR A C 1
ATOM 1581 O O . THR A 1 198 ? 10.141 -22.715 -34.793 1.00 56.28 198 THR A O 1
ATOM 1584 N N . LYS A 1 199 ? 11.454 -20.987 -34.220 1.00 60.59 199 LYS A N 1
ATOM 1585 C CA . LYS A 1 199 ? 11.135 -20.978 -32.782 1.00 60.59 199 LYS A CA 1
ATOM 1586 C C . LYS A 1 199 ? 11.158 -19.552 -32.228 1.00 60.59 199 LYS A C 1
ATOM 1588 O O . LYS A 1 199 ? 12.213 -18.939 -32.107 1.00 60.59 199 LYS A O 1
ATOM 1593 N N . ILE A 1 200 ? 9.989 -19.033 -31.857 1.00 62.28 200 ILE A N 1
ATOM 1594 C CA . ILE A 1 200 ? 9.847 -17.719 -31.217 1.00 62.28 200 ILE A CA 1
ATOM 1595 C C . ILE A 1 200 ? 10.165 -17.857 -29.723 1.00 62.28 200 ILE A C 1
ATOM 1597 O O . ILE A 1 200 ? 9.517 -18.664 -29.048 1.00 62.28 200 ILE A O 1
ATOM 1601 N N . PRO A 1 201 ? 11.115 -17.081 -29.170 1.00 68.12 201 PRO A N 1
ATOM 1602 C CA . PRO A 1 201 ? 11.445 -17.171 -27.757 1.00 68.12 201 PRO A CA 1
ATOM 1603 C C . PRO A 1 201 ? 10.260 -16.713 -26.902 1.00 68.12 201 PRO A C 1
ATOM 1605 O O . PRO A 1 201 ? 9.692 -15.633 -27.089 1.00 68.12 201 PRO A O 1
ATOM 1608 N N . HIS A 1 202 ? 9.881 -17.536 -25.927 1.00 71.19 202 HIS A N 1
ATOM 1609 C CA . HIS A 1 202 ? 8.886 -17.149 -24.936 1.00 71.19 202 HIS A CA 1
ATOM 1610 C C . HIS A 1 202 ? 9.503 -16.145 -23.963 1.00 71.19 202 HIS A C 1
ATOM 1612 O O . HIS A 1 202 ? 10.282 -16.529 -23.093 1.00 71.19 202 HIS A O 1
ATOM 1618 N N . ILE A 1 203 ? 9.125 -14.875 -24.088 1.00 75.38 203 ILE A N 1
ATOM 1619 C CA . ILE A 1 203 ? 9.578 -13.789 -23.212 1.00 75.38 203 ILE A CA 1
ATOM 1620 C C . ILE A 1 203 ? 8.468 -13.320 -22.264 1.00 75.38 203 ILE A C 1
ATOM 1622 O O . ILE A 1 203 ? 7.272 -13.448 -22.543 1.00 75.38 203 ILE A O 1
ATOM 1626 N N . ARG A 1 204 ? 8.872 -12.775 -21.120 1.00 77.25 204 ARG A N 1
ATOM 1627 C CA . ARG A 1 204 ? 8.039 -12.095 -20.127 1.00 77.25 204 ARG A CA 1
ATOM 1628 C C . ARG A 1 204 ? 8.562 -10.678 -19.943 1.00 77.25 204 ARG A C 1
ATOM 1630 O O . ARG A 1 204 ? 9.764 -10.453 -20.015 1.00 77.25 204 ARG A O 1
ATOM 1637 N N . LEU A 1 205 ? 7.644 -9.753 -19.686 1.00 77.62 205 LEU A N 1
ATOM 1638 C CA . LEU A 1 205 ? 7.970 -8.376 -19.347 1.00 77.62 205 LEU A CA 1
ATOM 1639 C C . LEU A 1 205 ? 7.603 -8.097 -17.903 1.00 77.62 205 LEU A C 1
ATOM 1641 O O . LEU A 1 205 ? 6.495 -8.424 -17.463 1.00 77.62 205 LEU A O 1
ATOM 1645 N N . ILE A 1 206 ? 8.532 -7.480 -17.193 1.00 80.75 206 ILE A N 1
ATOM 1646 C CA . ILE A 1 206 ? 8.362 -7.075 -15.804 1.00 80.75 206 ILE A CA 1
ATOM 1647 C C . ILE A 1 206 ? 8.620 -5.579 -15.728 1.00 80.75 206 ILE A C 1
ATOM 1649 O O . ILE A 1 206 ? 9.491 -5.055 -16.423 1.00 80.75 206 ILE A O 1
ATOM 1653 N N . LEU A 1 207 ? 7.813 -4.891 -14.928 1.00 83.81 207 LEU A N 1
ATOM 1654 C CA . LEU A 1 207 ? 8.060 -3.505 -14.587 1.00 83.81 207 LEU A CA 1
ATOM 1655 C C . LEU A 1 207 ? 8.972 -3.480 -13.360 1.00 83.81 207 LEU A C 1
ATOM 1657 O O . LEU A 1 207 ? 8.568 -3.912 -12.285 1.00 83.81 207 LEU A O 1
ATOM 1661 N N . SER A 1 208 ? 10.181 -2.964 -13.528 1.00 82.62 208 SER A N 1
ATOM 1662 C CA . SER A 1 208 ? 11.172 -2.875 -12.461 1.00 82.62 208 SER A CA 1
ATOM 1663 C C . SER A 1 208 ? 11.393 -1.434 -12.027 1.00 82.62 208 SER A C 1
ATOM 1665 O O . SER A 1 208 ? 11.260 -0.490 -12.814 1.00 82.62 208 SER A O 1
ATOM 1667 N N . THR A 1 209 ? 11.758 -1.274 -10.756 1.00 85.88 209 THR A N 1
ATOM 1668 C CA . THR A 1 209 ? 12.033 0.021 -10.129 1.00 85.88 209 THR A CA 1
ATOM 1669 C C . THR A 1 209 ? 13.522 0.165 -9.877 1.00 85.88 209 THR A C 1
ATOM 1671 O O . THR A 1 209 ? 14.152 -0.728 -9.317 1.00 85.88 209 THR A O 1
ATOM 1674 N N . LYS A 1 210 ? 14.081 1.319 -10.236 1.00 85.94 210 LYS A N 1
ATOM 1675 C CA . LYS A 1 210 ? 15.424 1.733 -9.837 1.00 85.94 210 LYS A CA 1
ATOM 1676 C C . LYS A 1 210 ? 15.322 2.915 -8.877 1.00 85.94 210 LYS A C 1
ATOM 1678 O O . LYS A 1 210 ? 14.752 3.950 -9.232 1.00 85.94 210 LYS A O 1
ATOM 1683 N N . THR A 1 211 ? 15.872 2.746 -7.677 1.00 84.69 211 THR A N 1
ATOM 1684 C CA . THR A 1 211 ? 15.921 3.784 -6.640 1.00 84.69 211 THR A CA 1
ATOM 1685 C C . THR A 1 211 ? 16.718 4.992 -7.141 1.00 84.69 211 THR A C 1
ATOM 1687 O O . THR A 1 211 ? 17.747 4.802 -7.801 1.00 84.69 211 THR A O 1
ATOM 1690 N N . PRO A 1 212 ? 16.260 6.230 -6.881 1.00 84.50 212 PRO A N 1
ATOM 1691 C CA . PRO A 1 212 ? 17.017 7.412 -7.253 1.00 84.50 212 PRO A CA 1
ATOM 1692 C C . PRO A 1 212 ? 18.314 7.477 -6.449 1.00 84.50 212 PRO A C 1
ATOM 1694 O O . PRO A 1 212 ? 18.339 7.171 -5.259 1.00 84.50 212 PRO A O 1
ATOM 1697 N N . VAL A 1 213 ? 19.379 7.927 -7.104 1.00 84.56 213 VAL A N 1
ATOM 1698 C CA . VAL A 1 213 ? 20.621 8.287 -6.427 1.00 84.56 213 VAL A CA 1
ATOM 1699 C C . VAL A 1 213 ? 20.490 9.742 -5.987 1.00 84.56 213 VAL A C 1
ATOM 1701 O O . VAL A 1 213 ? 20.221 10.617 -6.811 1.00 84.56 213 VAL A O 1
ATOM 1704 N N . LEU A 1 214 ? 20.630 9.999 -4.691 1.00 82.44 214 LEU A N 1
ATOM 1705 C CA . LEU A 1 214 ? 20.470 11.328 -4.113 1.00 82.44 214 LEU A CA 1
ATOM 1706 C C . LEU A 1 214 ? 21.829 11.974 -3.882 1.00 82.44 214 LEU A C 1
ATOM 1708 O O . LEU A 1 214 ? 22.748 11.335 -3.375 1.00 82.44 214 LEU A O 1
ATOM 1712 N N . PHE A 1 215 ? 21.948 13.246 -4.258 1.00 85.88 215 PHE A N 1
ATOM 1713 C CA . PHE A 1 215 ? 23.149 14.023 -3.983 1.00 85.88 215 PHE A CA 1
ATOM 1714 C C . PHE A 1 215 ? 23.203 14.358 -2.498 1.00 85.88 215 PHE A C 1
ATOM 1716 O O . PHE A 1 215 ? 22.328 15.066 -1.990 1.00 85.88 215 PHE A O 1
ATOM 1723 N N . ASP A 1 216 ? 24.236 13.891 -1.806 1.00 87.06 216 ASP A N 1
ATOM 1724 C CA . ASP A 1 216 ? 24.475 14.280 -0.426 1.00 87.06 216 ASP A CA 1
ATOM 1725 C C . ASP A 1 216 ? 25.303 15.561 -0.400 1.00 87.06 216 ASP A C 1
ATOM 1727 O O . ASP A 1 216 ? 26.535 15.549 -0.367 1.00 87.06 216 ASP A O 1
ATOM 1731 N N . ARG A 1 217 ? 24.597 16.693 -0.390 1.00 87.50 217 ARG A N 1
ATOM 1732 C CA . ARG A 1 217 ? 25.224 18.010 -0.268 1.00 87.50 217 ARG A CA 1
ATOM 1733 C C . ARG A 1 217 ? 26.006 18.164 1.040 1.00 87.50 217 ARG A C 1
ATOM 1735 O O . ARG A 1 217 ? 26.993 18.886 1.038 1.00 87.50 217 ARG A O 1
ATOM 1742 N N . LYS A 1 218 ? 25.575 17.536 2.141 1.00 88.94 218 LYS A N 1
ATOM 1743 C CA . LYS A 1 218 ? 26.229 17.683 3.455 1.00 88.94 218 LYS A CA 1
ATOM 1744 C C . LYS A 1 218 ? 27.518 16.870 3.534 1.00 88.94 218 LYS A C 1
ATOM 1746 O O . LYS A 1 218 ? 28.484 17.327 4.127 1.00 88.94 218 LYS A O 1
ATOM 1751 N N . GLY A 1 219 ? 27.533 15.690 2.922 1.00 86.50 219 GLY A N 1
ATOM 1752 C CA . GLY A 1 219 ? 28.718 14.842 2.799 1.00 86.50 219 GLY A CA 1
ATOM 1753 C C . GLY A 1 219 ? 29.637 15.197 1.627 1.00 86.50 219 GLY A C 1
ATOM 1754 O O . GLY A 1 219 ? 30.636 14.505 1.427 1.00 86.50 219 GLY A O 1
ATOM 1755 N N . SER A 1 220 ? 29.299 16.230 0.849 1.00 93.00 220 SER A N 1
ATOM 1756 C CA . SER A 1 220 ? 30.125 16.752 -0.241 1.00 93.00 220 SER A CA 1
ATOM 1757 C C . SER A 1 220 ? 30.911 17.975 0.224 1.00 93.00 220 SER A C 1
ATOM 1759 O O . SER A 1 220 ? 30.363 18.857 0.880 1.00 93.00 220 SER A O 1
ATOM 1761 N N . VAL A 1 221 ? 32.188 18.047 -0.142 1.00 94.00 221 VAL A N 1
ATOM 1762 C CA . VAL A 1 221 ? 33.116 19.092 0.312 1.00 94.00 221 VAL A CA 1
ATOM 1763 C C . VAL A 1 221 ? 33.838 19.679 -0.890 1.00 94.00 221 VAL A C 1
ATOM 1765 O O . VAL A 1 221 ? 34.340 18.942 -1.735 1.00 94.00 221 VAL A O 1
ATOM 1768 N N . ALA A 1 222 ? 33.893 21.006 -0.970 1.00 94.81 222 ALA A N 1
ATOM 1769 C CA . ALA A 1 222 ? 34.724 21.712 -1.935 1.00 94.81 222 ALA A CA 1
ATOM 1770 C C . ALA A 1 222 ? 36.026 22.154 -1.257 1.00 94.81 222 ALA A C 1
ATOM 1772 O O . ALA A 1 222 ? 36.005 22.753 -0.183 1.00 94.81 222 ALA A O 1
ATOM 1773 N N . HIS A 1 223 ? 37.144 21.856 -1.900 1.00 93.06 223 HIS A N 1
ATOM 1774 C CA . HIS A 1 223 ? 38.483 22.311 -1.556 1.00 93.06 223 HIS A CA 1
ATOM 1775 C C . HIS A 1 223 ? 38.946 23.337 -2.598 1.00 93.06 223 HIS A C 1
ATOM 1777 O O . HIS A 1 223 ? 38.266 23.570 -3.596 1.00 93.06 223 HIS A O 1
ATOM 1783 N N . GLN A 1 224 ? 40.105 23.954 -2.368 1.00 93.56 224 GLN A N 1
ATOM 1784 C CA . GLN A 1 224 ? 40.614 25.039 -3.212 1.00 93.56 224 GLN A CA 1
ATOM 1785 C C . GLN A 1 224 ? 40.750 24.639 -4.694 1.00 93.56 224 GLN A C 1
ATOM 1787 O O . GLN A 1 224 ? 40.356 25.413 -5.561 1.00 93.56 224 GLN A O 1
ATOM 1792 N N . ASP A 1 225 ? 41.197 23.407 -4.963 1.00 95.94 225 ASP A N 1
ATOM 1793 C CA . ASP A 1 225 ? 41.487 22.927 -6.325 1.00 95.94 225 ASP A CA 1
ATOM 1794 C C . ASP A 1 225 ? 40.675 21.684 -6.734 1.00 95.94 225 ASP A C 1
ATOM 1796 O O . ASP A 1 225 ? 40.830 21.163 -7.839 1.00 95.94 225 ASP A O 1
ATOM 1800 N N . TRP A 1 226 ? 39.828 21.154 -5.846 1.00 93.88 226 TRP A N 1
ATOM 1801 C CA . TRP A 1 226 ? 39.065 19.928 -6.101 1.00 93.88 226 TRP A CA 1
ATOM 1802 C C . TRP A 1 226 ? 37.797 19.851 -5.250 1.00 93.88 226 TRP A C 1
ATOM 1804 O O . TRP A 1 226 ? 37.637 20.589 -4.285 1.00 93.88 226 TRP A O 1
ATOM 1814 N N . ALA A 1 227 ? 36.885 18.937 -5.580 1.00 92.56 227 ALA A N 1
ATOM 1815 C CA . ALA A 1 227 ? 35.690 18.686 -4.780 1.00 92.56 227 ALA A CA 1
ATOM 1816 C C . ALA A 1 227 ? 35.461 17.184 -4.576 1.00 92.56 227 ALA A C 1
ATOM 1818 O O . ALA A 1 227 ? 35.627 16.389 -5.502 1.00 92.56 227 ALA A O 1
ATOM 1819 N N . SER A 1 228 ? 35.052 16.811 -3.365 1.00 93.44 228 SER A N 1
ATOM 1820 C CA . SER A 1 228 ? 34.510 15.497 -3.027 1.00 93.44 228 SER A CA 1
ATOM 1821 C C . SER A 1 228 ? 32.992 15.550 -3.141 1.00 93.44 228 SER A C 1
ATOM 1823 O O . SER A 1 228 ? 32.350 16.333 -2.441 1.00 93.44 228 SER A O 1
ATOM 1825 N N . LEU A 1 229 ? 32.407 14.733 -4.016 1.00 94.25 229 LEU A N 1
ATOM 1826 C CA . LEU A 1 229 ? 30.959 14.653 -4.207 1.00 94.25 229 LEU A CA 1
ATOM 1827 C C . LEU A 1 229 ? 30.449 13.311 -3.690 1.00 94.25 229 LEU A C 1
ATOM 1829 O O . LEU A 1 229 ? 30.941 12.258 -4.097 1.00 94.25 229 LEU A O 1
ATOM 1833 N N . ARG A 1 230 ? 29.437 13.345 -2.823 1.00 90.69 230 ARG A N 1
ATOM 1834 C CA . ARG A 1 230 ? 28.824 12.150 -2.244 1.00 90.69 230 ARG A CA 1
ATOM 1835 C C . ARG A 1 230 ? 27.424 11.928 -2.802 1.00 90.69 230 ARG A C 1
ATOM 1837 O O . ARG A 1 230 ? 26.633 12.854 -2.958 1.00 90.69 230 ARG A O 1
ATOM 1844 N N . TRP A 1 231 ? 27.121 10.664 -3.062 1.00 88.50 231 TRP A N 1
ATOM 1845 C CA . TRP A 1 231 ? 25.834 10.197 -3.555 1.00 88.50 231 TRP A CA 1
ATOM 1846 C C . TRP A 1 231 ? 25.351 9.030 -2.692 1.00 88.50 231 TRP A C 1
ATOM 1848 O O . TRP A 1 231 ? 26.155 8.173 -2.331 1.00 88.50 231 TRP A O 1
ATOM 1858 N N . THR A 1 232 ? 24.058 8.972 -2.371 1.00 80.31 232 THR A N 1
ATOM 1859 C CA . THR A 1 232 ? 23.462 7.872 -1.597 1.00 80.31 232 THR A CA 1
ATOM 1860 C C . THR A 1 232 ? 22.341 7.188 -2.375 1.00 80.31 232 THR A C 1
ATOM 1862 O O . THR A 1 232 ? 21.521 7.835 -3.027 1.00 80.31 232 THR A O 1
ATOM 1865 N N . ALA A 1 233 ? 22.328 5.853 -2.336 1.00 68.69 233 ALA A N 1
ATOM 1866 C CA . ALA A 1 233 ? 21.298 5.029 -2.974 1.00 68.69 233 ALA A CA 1
ATOM 1867 C C . ALA A 1 233 ? 20.104 4.739 -2.045 1.00 68.69 233 ALA A C 1
ATOM 1869 O O . ALA A 1 233 ? 19.042 4.360 -2.532 1.00 68.69 233 ALA A O 1
ATOM 1870 N N . ASP A 1 234 ? 20.261 4.939 -0.730 1.00 63.91 234 ASP A N 1
ATOM 1871 C CA . ASP A 1 234 ? 19.187 4.824 0.258 1.00 63.91 234 ASP A CA 1
ATOM 1872 C C . ASP A 1 234 ? 19.032 6.146 1.041 1.00 63.91 234 ASP A C 1
ATOM 1874 O O . ASP A 1 234 ? 19.920 6.510 1.816 1.00 63.91 234 ASP A O 1
ATOM 1878 N N . PRO A 1 235 ? 17.913 6.878 0.873 1.00 55.78 235 PRO A N 1
ATOM 1879 C CA . PRO A 1 235 ? 17.625 8.081 1.651 1.00 55.78 235 PRO A CA 1
ATOM 1880 C C . PRO A 1 235 ? 17.469 7.842 3.162 1.00 55.78 235 PRO A C 1
ATOM 1882 O O . PRO A 1 235 ? 17.387 8.815 3.910 1.00 55.78 235 PRO A O 1
ATOM 1885 N N . ARG A 1 236 ? 17.346 6.587 3.620 1.00 57.28 236 ARG A N 1
ATOM 1886 C CA . ARG A 1 236 ? 17.085 6.236 5.028 1.00 57.28 236 ARG A CA 1
ATOM 1887 C C . ARG A 1 236 ? 18.326 5.831 5.813 1.00 57.28 236 ARG A C 1
ATOM 1889 O O . ARG A 1 236 ? 18.214 5.632 7.019 1.00 57.28 236 ARG A O 1
ATOM 1896 N N . GLN A 1 237 ? 19.485 5.729 5.169 1.00 42.62 237 GLN A N 1
ATOM 1897 C CA . GLN A 1 237 ? 20.744 5.510 5.871 1.00 42.62 237 GLN A CA 1
ATOM 1898 C C . GLN A 1 237 ? 21.342 6.871 6.254 1.00 42.62 237 GLN A C 1
ATOM 1900 O O . GLN A 1 237 ? 21.779 7.609 5.365 1.00 42.62 237 GLN A O 1
ATOM 1905 N N . PRO A 1 238 ? 21.364 7.254 7.546 1.00 41.03 238 PRO A N 1
ATOM 1906 C CA . PRO A 1 238 ? 22.208 8.360 7.964 1.00 41.03 238 PRO A CA 1
ATOM 1907 C C . PRO A 1 238 ? 23.659 7.995 7.646 1.00 41.03 238 PRO A C 1
ATOM 1909 O O . PRO A 1 238 ? 24.082 6.853 7.841 1.00 41.03 238 PRO A O 1
ATOM 1912 N N . ALA A 1 239 ? 24.409 8.968 7.127 1.00 40.66 239 ALA A N 1
ATOM 1913 C CA . ALA A 1 239 ? 25.846 8.839 6.974 1.00 40.66 239 ALA A CA 1
ATOM 1914 C C . ALA A 1 239 ? 26.421 8.404 8.325 1.00 40.66 239 ALA A C 1
ATOM 1916 O O . ALA A 1 239 ? 26.248 9.111 9.317 1.00 40.66 239 ALA A O 1
ATOM 1917 N N . ALA A 1 240 ? 27.064 7.237 8.368 1.00 35.06 240 ALA A N 1
ATOM 1918 C CA . ALA A 1 240 ? 27.888 6.871 9.503 1.00 35.06 240 ALA A CA 1
ATOM 1919 C C . ALA A 1 240 ? 28.880 8.019 9.710 1.00 35.06 240 ALA A C 1
ATOM 1921 O O . ALA A 1 240 ? 29.701 8.306 8.834 1.00 35.06 240 ALA A O 1
ATOM 1922 N N . THR A 1 241 ? 28.746 8.731 10.824 1.00 35.44 241 THR A N 1
ATOM 1923 C CA . THR A 1 241 ? 29.787 9.621 11.315 1.00 35.44 241 THR A CA 1
ATOM 1924 C C . THR A 1 241 ? 30.948 8.712 11.681 1.00 35.44 241 THR A C 1
ATOM 1926 O O . THR A 1 241 ? 30.941 8.074 12.731 1.00 35.44 241 THR A O 1
ATOM 1929 N N . SER A 1 242 ? 31.909 8.573 10.770 1.00 33.38 242 SER A N 1
ATOM 1930 C CA . SER A 1 242 ? 33.241 8.127 11.143 1.00 33.38 242 SER A CA 1
ATOM 1931 C C . SER A 1 242 ? 33.768 9.180 12.108 1.00 33.38 242 SER A C 1
ATOM 1933 O O . SER A 1 242 ? 34.115 10.284 11.690 1.00 33.38 242 SER A O 1
ATOM 1935 N N . ASN A 1 243 ? 33.718 8.871 13.401 1.00 30.17 243 ASN A N 1
ATOM 1936 C CA . ASN A 1 243 ? 34.454 9.621 14.397 1.00 30.17 243 ASN A CA 1
ATOM 1937 C C . ASN A 1 243 ? 35.932 9.519 14.015 1.00 30.17 243 ASN A C 1
ATOM 1939 O O . ASN A 1 243 ? 36.467 8.415 13.896 1.00 30.17 243 ASN A O 1
ATOM 1943 N N . ASP A 1 244 ? 36.547 10.673 13.771 1.00 33.66 244 ASP A N 1
ATOM 1944 C CA . ASP A 1 244 ? 37.993 10.826 13.784 1.00 33.66 244 ASP A CA 1
ATOM 1945 C C . ASP A 1 244 ? 38.469 10.479 15.196 1.00 33.66 244 ASP A C 1
ATOM 1947 O O . ASP A 1 244 ? 38.430 11.303 16.109 1.00 33.66 244 ASP A O 1
ATOM 1951 N N . GLU A 1 245 ? 38.890 9.232 15.380 1.00 29.72 245 GLU A N 1
ATOM 1952 C CA . GLU A 1 245 ? 39.774 8.857 16.470 1.00 29.72 245 GLU A CA 1
ATOM 1953 C C . GLU A 1 245 ? 41.132 8.529 15.861 1.00 29.72 245 GLU A C 1
ATOM 1955 O O . GLU A 1 245 ? 41.350 7.518 15.190 1.00 29.72 245 GLU A O 1
ATOM 1960 N N . SER A 1 246 ? 42.029 9.485 16.056 1.00 32.69 246 SER A N 1
ATOM 1961 C CA . SER A 1 246 ? 43.456 9.425 15.812 1.00 32.69 246 SER A CA 1
ATOM 1962 C C . SER A 1 246 ? 44.033 8.080 16.250 1.00 32.69 246 SER A C 1
ATOM 1964 O O . SER A 1 246 ? 44.106 7.797 17.443 1.00 32.69 246 SER A O 1
ATOM 1966 N N . CYS A 1 247 ? 44.542 7.287 15.309 1.00 26.64 247 CYS A N 1
ATOM 1967 C CA . CYS A 1 247 ? 45.548 6.290 15.641 1.00 26.64 247 CYS A CA 1
ATOM 1968 C C . CYS A 1 247 ? 46.661 6.291 14.597 1.00 26.64 247 CYS A C 1
ATOM 1970 O O . CYS A 1 247 ? 46.489 5.991 13.417 1.00 26.64 247 CYS A O 1
ATOM 1972 N N . SER A 1 248 ? 47.811 6.716 15.090 1.00 32.06 248 SER A N 1
ATOM 1973 C CA . SER A 1 248 ? 49.093 6.863 14.437 1.00 32.06 248 SER A CA 1
ATOM 1974 C C . SER A 1 248 ? 49.644 5.531 13.910 1.00 32.06 248 SER A C 1
ATOM 1976 O O . SER A 1 248 ? 49.450 4.477 14.510 1.00 32.06 248 SER A O 1
ATOM 1978 N N . THR A 1 249 ? 50.472 5.654 12.866 1.00 33.12 249 THR A N 1
ATOM 1979 C CA . THR A 1 249 ? 51.574 4.762 12.439 1.00 33.12 249 THR A CA 1
ATOM 1980 C C . THR A 1 249 ? 51.252 3.411 11.773 1.00 33.12 249 THR A C 1
ATOM 1982 O O . THR A 1 249 ? 50.957 2.425 12.435 1.00 33.12 249 THR A O 1
ATOM 1985 N N . GLY A 1 250 ? 51.477 3.336 10.450 1.00 32.56 250 GLY A N 1
ATOM 1986 C CA . GLY A 1 250 ? 51.688 2.087 9.691 1.00 32.56 250 GLY A CA 1
ATOM 1987 C C . GLY A 1 250 ? 51.285 2.199 8.208 1.00 32.56 250 GLY A C 1
ATOM 1988 O O . GLY A 1 250 ? 50.219 2.743 7.934 1.00 32.56 250 GLY A O 1
ATOM 1989 N N . PRO A 1 251 ? 52.105 1.757 7.228 1.00 35.03 251 PRO A N 1
ATOM 1990 C CA . PRO A 1 251 ? 51.953 2.155 5.827 1.00 35.03 251 PRO A CA 1
ATOM 1991 C C . PRO A 1 251 ? 50.823 1.403 5.106 1.00 35.03 251 PRO A C 1
ATOM 1993 O O . PRO A 1 251 ? 50.733 0.178 5.155 1.00 35.03 251 PRO A O 1
ATOM 1996 N N . CYS A 1 252 ? 49.992 2.155 4.381 1.00 32.16 252 CYS A N 1
ATOM 1997 C CA . CYS A 1 252 ? 48.965 1.631 3.481 1.00 32.16 252 CYS A CA 1
ATOM 1998 C C . CYS A 1 252 ? 49.583 1.050 2.194 1.00 32.16 252 CYS A C 1
ATOM 2000 O O . CYS A 1 252 ? 50.425 1.713 1.581 1.00 32.16 252 CYS A O 1
ATOM 2002 N N . PRO A 1 253 ? 49.126 -0.117 1.705 1.00 37.25 253 PRO A N 1
ATOM 2003 C CA . PRO A 1 253 ? 49.401 -0.550 0.346 1.00 37.25 253 PRO A CA 1
ATOM 2004 C C . PRO A 1 253 ? 48.433 0.115 -0.651 1.00 37.25 253 PRO A C 1
ATOM 2006 O O . PRO A 1 253 ? 47.222 0.111 -0.464 1.00 37.25 253 PRO A O 1
ATOM 2009 N N . ALA A 1 254 ? 49.029 0.686 -1.699 1.00 35.47 254 ALA A N 1
ATOM 2010 C CA . ALA A 1 254 ? 48.520 0.974 -3.046 1.00 35.47 254 ALA A CA 1
ATOM 2011 C C . ALA A 1 254 ? 47.037 1.379 -3.245 1.00 35.47 254 ALA A C 1
ATOM 2013 O O . ALA A 1 254 ? 46.107 0.578 -3.201 1.00 35.47 254 ALA A O 1
ATOM 2014 N N . SER A 1 255 ? 46.882 2.647 -3.626 1.00 39.47 255 SER A N 1
ATOM 2015 C CA . SER A 1 255 ? 45.701 3.345 -4.144 1.00 39.47 255 SER A CA 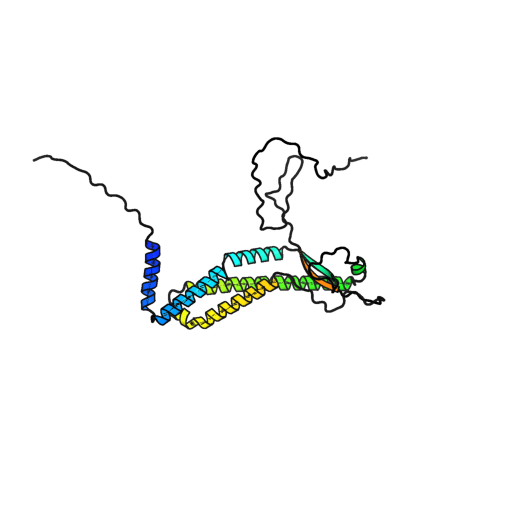1
ATOM 2016 C C . SER A 1 255 ? 44.967 2.650 -5.307 1.00 39.47 255 SER A C 1
ATOM 2018 O O . SER A 1 255 ? 45.623 2.078 -6.180 1.00 39.47 255 SER A O 1
ATOM 2020 N N . PRO A 1 256 ? 43.644 2.861 -5.463 1.00 38.09 256 PRO A N 1
ATOM 2021 C CA . PRO A 1 256 ? 42.971 2.717 -6.745 1.00 38.09 256 PRO A CA 1
ATOM 2022 C C . PRO A 1 256 ? 43.067 4.017 -7.569 1.00 38.09 256 PRO A C 1
ATOM 2024 O O . PRO A 1 256 ? 42.747 5.108 -7.104 1.00 38.09 256 PRO A O 1
ATOM 2027 N N . SER A 1 257 ? 43.539 3.862 -8.806 1.00 36.88 257 SER A N 1
ATOM 2028 C CA . SER A 1 257 ? 43.251 4.653 -10.014 1.00 36.88 257 SER A CA 1
ATOM 2029 C C . SER A 1 257 ? 43.038 6.171 -9.869 1.00 36.88 257 SER A C 1
ATOM 2031 O O . SER A 1 257 ? 41.909 6.662 -9.869 1.00 36.88 257 SER A O 1
ATOM 2033 N N . ARG A 1 258 ? 44.137 6.941 -9.900 1.00 34.34 258 ARG A N 1
ATOM 2034 C CA . ARG A 1 258 ? 44.112 8.340 -10.364 1.00 34.34 258 ARG A CA 1
ATOM 2035 C C . ARG A 1 258 ? 43.833 8.360 -11.865 1.00 34.34 258 ARG A C 1
ATOM 2037 O O . ARG A 1 258 ? 44.617 7.815 -12.635 1.00 34.34 258 ARG A O 1
ATOM 2044 N N . ILE A 1 259 ? 42.772 9.040 -12.281 1.00 41.97 259 ILE A N 1
ATOM 2045 C CA . ILE A 1 259 ? 42.644 9.516 -13.660 1.00 41.97 259 ILE A CA 1
ATOM 2046 C C . ILE A 1 259 ? 43.291 10.901 -13.693 1.00 41.97 259 ILE A C 1
ATOM 2048 O O . ILE A 1 259 ? 42.766 11.853 -13.119 1.00 41.97 259 ILE A O 1
ATOM 2052 N N . SER A 1 260 ? 44.465 10.996 -14.310 1.00 38.16 260 SER A N 1
ATOM 2053 C CA . SER A 1 260 ? 45.098 12.262 -14.678 1.00 38.16 260 SER A CA 1
ATOM 2054 C C . SER A 1 260 ? 44.455 12.819 -15.956 1.00 38.16 260 SER A C 1
ATOM 2056 O O . SER A 1 260 ? 44.144 12.045 -16.865 1.00 38.16 260 SER A O 1
ATOM 2058 N N . PRO A 1 261 ? 44.265 14.144 -16.077 1.00 40.34 261 PRO A N 1
ATOM 2059 C CA . PRO A 1 261 ? 43.868 14.750 -17.337 1.00 40.34 261 PRO A CA 1
ATOM 2060 C C . PRO A 1 261 ? 45.071 14.832 -18.291 1.00 40.34 261 PRO A C 1
ATOM 2062 O O . PRO A 1 261 ? 46.202 15.094 -17.880 1.00 40.34 261 PRO A O 1
ATOM 2065 N N . PHE A 1 262 ? 44.803 14.565 -19.569 1.00 40.47 262 PHE A N 1
ATOM 2066 C CA . PHE A 1 262 ? 45.737 14.651 -20.694 1.00 40.47 262 PHE A CA 1
ATOM 2067 C C . PHE A 1 262 ? 46.454 16.015 -20.779 1.00 40.47 262 PHE A C 1
ATOM 2069 O O . PHE A 1 262 ? 45.838 17.040 -20.476 1.00 40.47 262 PHE A O 1
ATOM 2076 N N . PRO A 1 263 ? 47.707 16.071 -21.275 1.00 44.84 263 PRO A N 1
ATOM 2077 C CA . PRO A 1 263 ? 48.344 17.331 -21.623 1.00 44.84 263 PRO A CA 1
ATOM 2078 C C . PRO A 1 263 ? 47.761 17.879 -22.933 1.00 44.84 263 PRO A C 1
ATOM 2080 O O . PRO A 1 263 ? 47.685 17.184 -23.947 1.00 44.84 263 PRO A O 1
ATOM 2083 N N . SER A 1 264 ? 47.370 19.152 -22.899 1.00 37.84 264 SER A N 1
ATOM 2084 C CA . SER A 1 264 ? 47.024 19.944 -24.077 1.00 37.84 264 SER A CA 1
ATOM 2085 C C . SER A 1 264 ? 48.263 20.132 -24.953 1.00 37.84 264 SER A C 1
ATOM 2087 O O . SER A 1 264 ? 49.268 20.675 -24.499 1.00 37.84 264 SER A O 1
ATOM 2089 N N . SER A 1 265 ? 48.177 19.707 -26.213 1.00 39.00 265 SER A N 1
ATOM 2090 C CA . SER A 1 265 ? 49.129 20.049 -27.267 1.00 39.00 265 SER A CA 1
ATOM 2091 C C . SER A 1 265 ? 48.399 20.764 -28.405 1.00 39.00 265 SER A C 1
ATOM 2093 O O . SER A 1 265 ? 47.344 20.309 -28.843 1.00 39.00 265 SER A O 1
ATOM 2095 N N . ALA A 1 266 ? 49.040 21.837 -28.878 1.00 39.19 266 ALA A N 1
ATOM 2096 C CA . ALA A 1 266 ? 48.867 22.544 -30.149 1.00 39.19 266 ALA A CA 1
ATOM 2097 C C . ALA A 1 266 ? 47.610 23.422 -30.341 1.00 39.19 266 ALA A C 1
ATOM 2099 O O . ALA A 1 266 ? 46.528 22.939 -30.665 1.00 39.19 266 ALA A O 1
ATOM 2100 N N . ARG A 1 267 ? 47.795 24.748 -30.336 1.00 37.91 267 ARG A N 1
ATOM 2101 C CA . ARG A 1 267 ? 48.292 25.521 -31.492 1.00 37.91 267 ARG A CA 1
ATOM 2102 C C . ARG A 1 267 ? 48.918 26.835 -31.046 1.00 37.91 267 ARG A C 1
ATOM 2104 O O . ARG A 1 267 ? 48.441 27.379 -30.030 1.00 37.91 267 ARG A O 1
#

Foldseek 3Di:
DDDDDDDDDDDDDDDDDPPVPVVVVVVLLVVLVVVDDPVLSVVLVVLLVVLVCCQVPVLDPVVLVVLVVLLVQLVVWDKDKDKAFPPDDVPPPPVVPPDPCLVVQFDPVLVVVLVVLLVVLSVVLSVLLVVLSVLSVVLSVVSVVLSVDSHSVVCSVCVVVVVVSSVVNVVSVVVSVVSSFFFWRDDPDDRGDPPPDPDDGHMTMTIHIQGDWDWDPVPKDDDPVDIRTDIDRDPPDDPPPPPPDDDDDDDDPDDPDDDDDDDDDDD

Radius of gyration: 33.34 Å; chains: 1; bounding box: 76×67×123 Å

InterPro domains:
  IPR039581 Fibronectin type III domain-containing protein 11 [PTHR14537] (1-237)
  IPR048317 DUF5581, Fn3-like domain [PF17744] (210-234)
  IPR049231 DUF5581, N-terminal domain [PF20996] (37-205)